Protein AF-A0A9N8ZII4-F1 (afdb_monomer)

Organism: NCBI:txid94023

Nearest PDB structures (foldseek):
  6qj3-assembly1_A  TM=8.555E-01  e=4.213E-08  Thermochaetoides thermophila DSM 1495
  7qen-assembly1_D  TM=8.695E-01  e=6.253E-07  Saccharomyces cerevisiae
  7q2y-assembly1_D  TM=9.139E-01  e=2.608E-06  Saccharomyces cerevisiae S288C

pLDDT: mean 72.35, std 18.49, range [28.05, 92.06]

Solvent-accessible surface area (backbone atoms only — not comparable to full-atom values): 11815 Å² total; per-residue (Å²): 123,75,56,49,66,67,60,50,52,51,50,41,50,52,50,51,49,54,50,51,63,58,48,58,65,46,55,64,56,51,65,67,60,64,80,78,70,90,81,86,84,91,81,86,87,83,92,72,84,85,75,93,74,89,85,82,75,82,85,76,86,44,80,62,60,56,51,52,51,51,51,51,52,50,52,53,50,48,48,53,39,52,53,50,52,51,51,51,53,53,49,61,62,48,47,62,57,43,54,51,32,59,73,48,92,48,64,68,51,28,53,54,35,52,54,48,36,56,50,36,42,74,37,48,34,84,69,23,60,60,43,47,56,56,53,48,59,52,67,74,53,66,68,87,44,79,62,36,52,53,52,44,53,50,51,53,52,52,52,40,59,71,48,63,59,73,59,86,92,51,58,70,70,58,43,52,49,52,32,51,50,44,50,51,54,52,58,74,75,43,50,75,70,50,46,67,61,68,110

Secondary structure (DSSP, 8-state):
----HHHHHHHHHHHHHHHHHHHHHHHHHHHHHGGG---------------S----S-----HHHHHHHHHHHHHHHHHHHHHHHHHHHHHHHHHHHHHHHTT-S-HHHHHHHHHHHHHHHHTT-TTHHHHHHHHHGGGGS-TTSHHHHHHHHHHHHHHHHHHS---TTS-HHHHHHHHHHHHHHHHHT--HHHHHHH-

Radius of gyration: 26.7 Å; Cα contacts (8 Å, |Δi|>4): 106; chains: 1; bounding box: 62×54×67 Å

Foldseek 3Di:
DALDLVVLVVVLVVLVVVLVVLVVVVVVVVVVVPPPDDDDDDDDDDDDDDDPDPPDDDDPPDVVVVSVVVSVVSVVVSVVSVVSSVVLVVVVVCLVVLLVLCVDPDLVSVLVSLVVLLVCVVSVRPCSVVSLLSLLVLLPPDPPDPSSVVSNVSNVVSVCCRQVDADPVDDPVVSVVSSVVSVVVLVVPDDPSSVVSVD

Structure (mmCIF, N/CA/C/O backbone):
data_AF-A0A9N8ZII4-F1
#
_entry.id   AF-A0A9N8ZII4-F1
#
loop_
_atom_site.group_PDB
_atom_site.id
_atom_site.type_symbol
_atom_site.label_atom_id
_atom_site.label_alt_id
_atom_site.label_comp_id
_atom_site.label_asym_id
_atom_site.label_entity_id
_atom_site.label_seq_id
_atom_site.pdbx_PDB_ins_code
_atom_site.Cartn_x
_atom_site.Cartn_y
_atom_site.Cartn_z
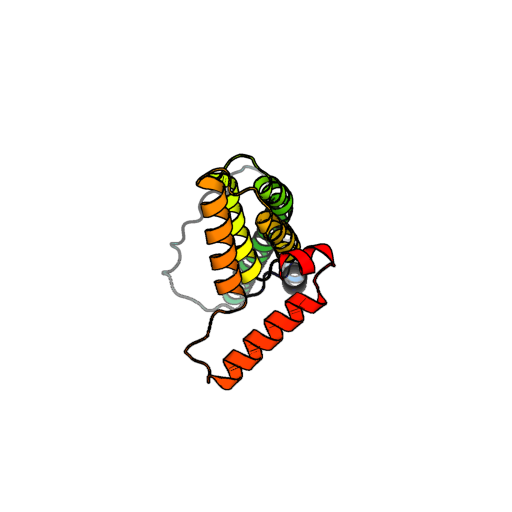_atom_site.occupancy
_atom_site.B_iso_or_equiv
_atom_site.auth_seq_id
_atom_site.auth_comp_id
_atom_site.auth_asym_id
_atom_site.auth_atom_id
_atom_site.pdbx_PDB_model_num
ATOM 1 N N . ARG A 1 1 ? -1.622 -1.907 12.865 1.00 44.94 1 ARG A N 1
ATOM 2 C CA . ARG A 1 1 ? -3.079 -2.133 13.013 1.00 44.94 1 ARG A CA 1
ATOM 3 C C . ARG A 1 1 ? -3.661 -2.092 11.617 1.00 44.94 1 ARG A C 1
ATOM 5 O O . ARG A 1 1 ? -3.277 -1.203 10.870 1.00 44.94 1 ARG A O 1
ATOM 12 N N . GLU A 1 2 ? -4.444 -3.096 11.259 1.00 50.34 2 GLU A N 1
ATOM 13 C CA . GLU A 1 2 ? -4.999 -3.263 9.915 1.00 50.34 2 GLU A CA 1
ATOM 14 C C . GLU A 1 2 ? -6.071 -2.187 9.684 1.00 50.34 2 GLU A C 1
ATOM 16 O O . GLU A 1 2 ? -6.819 -1.849 10.603 1.00 50.34 2 GLU A O 1
ATOM 21 N N . LEU A 1 3 ? -6.085 -1.578 8.498 1.00 59.00 3 LEU A N 1
ATOM 22 C CA . LEU A 1 3 ? -7.046 -0.535 8.120 1.00 59.00 3 LEU A CA 1
ATOM 23 C C . LEU A 1 3 ? -8.216 -1.138 7.317 1.00 59.00 3 LEU A C 1
ATOM 25 O O . LEU A 1 3 ? -8.582 -0.644 6.254 1.00 59.00 3 LEU A O 1
ATOM 29 N N . SER A 1 4 ? -8.778 -2.251 7.795 1.00 62.78 4 SER A N 1
ATOM 30 C CA . SER A 1 4 ? -9.909 -2.907 7.130 1.00 62.78 4 SER A CA 1
ATOM 31 C C . SER A 1 4 ? -11.175 -2.071 7.306 1.00 62.78 4 SER A C 1
ATOM 33 O O . SER A 1 4 ? -11.701 -1.972 8.411 1.00 62.78 4 SER A O 1
ATOM 35 N N . VAL A 1 5 ? -11.683 -1.470 6.226 1.00 62.19 5 VAL A N 1
ATOM 36 C CA . VAL A 1 5 ? -12.844 -0.552 6.262 1.00 62.19 5 VAL A CA 1
ATOM 37 C C . VAL A 1 5 ? -14.038 -1.179 6.987 1.00 62.19 5 VAL A C 1
ATOM 39 O O . VAL A 1 5 ? -14.692 -0.529 7.795 1.00 62.19 5 VAL A O 1
ATOM 42 N N . ARG A 1 6 ? -14.250 -2.480 6.768 1.00 63.28 6 ARG A N 1
ATOM 43 C CA . ARG A 1 6 ? -15.358 -3.252 7.343 1.00 63.28 6 ARG A CA 1
ATOM 44 C C . ARG A 1 6 ? -15.285 -3.350 8.864 1.00 63.28 6 ARG A C 1
ATOM 46 O O . ARG A 1 6 ? -16.310 -3.249 9.524 1.00 63.28 6 ARG A O 1
ATOM 53 N N . GLU A 1 7 ? -14.085 -3.517 9.415 1.00 69.25 7 GLU A N 1
ATOM 54 C CA . GLU A 1 7 ? -13.886 -3.602 10.867 1.00 69.25 7 GLU A CA 1
ATOM 55 C C . GLU A 1 7 ? -14.138 -2.246 11.531 1.00 69.25 7 GLU A C 1
ATOM 57 O O . GLU A 1 7 ? -14.743 -2.173 12.596 1.00 69.25 7 GLU A O 1
ATOM 62 N N . TRP A 1 8 ? -13.728 -1.158 10.873 1.00 64.06 8 TRP A N 1
ATOM 63 C CA . TRP A 1 8 ? -13.960 0.200 11.364 1.00 64.06 8 TRP A CA 1
ATOM 64 C C . TRP A 1 8 ? -15.438 0.604 11.290 1.00 64.06 8 TRP A C 1
ATOM 66 O O . TRP A 1 8 ? -15.931 1.258 12.207 1.00 64.06 8 TRP A O 1
ATOM 76 N N . GLU A 1 9 ? -16.158 0.182 10.250 1.00 71.62 9 GLU A N 1
ATOM 77 C CA . GLU A 1 9 ? -17.612 0.364 10.138 1.00 71.62 9 GLU A CA 1
ATOM 78 C C . GLU A 1 9 ? -18.379 -0.459 11.182 1.00 71.62 9 GLU A C 1
ATOM 80 O O . GLU A 1 9 ? -19.336 0.035 11.780 1.00 71.62 9 GLU A O 1
ATOM 85 N N . GLU A 1 10 ? -17.944 -1.691 11.451 1.00 76.38 10 GLU A N 1
ATOM 86 C CA . GLU A 1 10 ? -18.540 -2.546 12.480 1.00 76.38 10 GLU A CA 1
ATOM 87 C C . GLU A 1 10 ? -18.296 -1.991 13.893 1.00 76.38 10 GLU A C 1
ATOM 89 O O . GLU A 1 10 ? -19.216 -1.944 14.710 1.00 76.38 10 GLU A O 1
ATOM 94 N N . TRP A 1 11 ? -17.094 -1.477 14.174 1.00 69.81 11 TRP A N 1
ATOM 95 C CA . TRP A 1 11 ? -16.804 -0.791 15.437 1.00 69.81 11 TRP A CA 1
ATOM 96 C C . TRP A 1 11 ? -17.599 0.501 15.602 1.00 69.81 11 TRP A C 1
ATOM 98 O O . TRP A 1 11 ? -18.106 0.761 16.692 1.00 69.81 11 TRP A O 1
ATOM 108 N N . LEU A 1 12 ? -17.758 1.287 14.534 1.00 71.75 12 LEU A N 1
ATOM 109 C CA . LEU A 1 12 ? -18.592 2.485 14.559 1.00 71.75 12 LEU A CA 1
ATOM 110 C C . LEU A 1 12 ? -20.048 2.131 14.873 1.00 71.75 12 LEU A C 1
ATOM 112 O O . LEU A 1 12 ? -20.648 2.751 15.749 1.00 71.75 12 LEU A O 1
ATOM 116 N N . LYS A 1 13 ? -20.581 1.087 14.234 1.00 78.12 13 LYS A N 1
ATOM 117 C CA . LYS A 1 13 ? -21.942 0.608 14.477 1.00 78.12 13 LYS A CA 1
ATOM 118 C C . LYS A 1 13 ? -22.144 0.134 15.920 1.00 78.12 13 LYS A C 1
ATOM 120 O O . LYS A 1 13 ? -23.133 0.509 16.541 1.00 78.12 13 LYS A O 1
ATOM 125 N N . ASN A 1 14 ? -21.201 -0.627 16.477 1.00 78.81 14 ASN A N 1
ATOM 126 C CA . ASN A 1 14 ? -21.281 -1.088 17.868 1.00 78.81 14 ASN A CA 1
ATOM 127 C C . ASN A 1 14 ? -21.270 0.087 18.860 1.00 78.81 14 ASN A C 1
ATOM 129 O O . ASN A 1 14 ? -22.060 0.109 19.800 1.00 78.81 14 ASN A O 1
ATOM 133 N N . VAL A 1 15 ? -20.430 1.100 18.625 1.00 71.94 15 VAL A N 1
ATOM 134 C CA . VAL A 1 15 ? -20.382 2.305 19.470 1.00 71.94 15 VAL A CA 1
ATOM 135 C C . VAL A 1 15 ? -21.651 3.143 19.333 1.00 71.94 15 VAL A C 1
ATOM 137 O O . VAL A 1 15 ? -22.132 3.693 20.321 1.00 71.94 15 VAL A O 1
ATOM 140 N N . GLU A 1 16 ? -22.227 3.244 18.135 1.00 74.81 16 GLU A N 1
ATOM 141 C CA . GLU A 1 16 ? -23.517 3.912 17.932 1.00 74.81 16 GLU A CA 1
ATOM 142 C C . GLU A 1 16 ? -24.667 3.179 18.632 1.00 74.81 16 GLU A C 1
ATOM 144 O O . GLU A 1 16 ? -25.546 3.827 19.206 1.00 74.81 16 GLU A O 1
ATOM 149 N N . GLU A 1 17 ? -24.652 1.845 18.635 1.00 78.75 17 GLU A N 1
ATOM 150 C CA . GLU A 1 17 ? -25.618 1.025 19.367 1.00 78.75 17 GLU A CA 1
ATOM 151 C C . GLU A 1 17 ? -25.483 1.217 20.887 1.00 78.75 17 GLU A C 1
ATOM 153 O O . GLU A 1 17 ? -26.488 1.477 21.551 1.00 78.75 17 GLU A O 1
ATOM 158 N N . GLU A 1 18 ? -24.266 1.198 21.438 1.00 73.12 18 GLU A N 1
ATOM 159 C CA . GLU A 1 18 ? -24.012 1.483 22.860 1.00 73.12 18 GLU A CA 1
ATOM 160 C C . GLU A 1 18 ? -24.456 2.899 23.260 1.00 73.12 18 GLU A C 1
ATOM 162 O O . GLU A 1 18 ? -25.103 3.095 24.293 1.00 73.12 18 GLU A O 1
ATOM 167 N N . LEU A 1 19 ? -24.186 3.896 22.413 1.00 64.75 19 LEU A N 1
ATOM 168 C CA . LEU A 1 19 ? -24.580 5.283 22.660 1.00 64.75 19 LEU A CA 1
ATOM 169 C C . LEU A 1 19 ? -26.111 5.439 22.626 1.00 64.75 19 LEU A C 1
ATOM 171 O O . LEU A 1 19 ? -26.683 6.129 23.472 1.00 64.75 19 LEU A O 1
ATOM 175 N N . LYS A 1 20 ? -26.798 4.730 21.723 1.00 74.88 20 LYS A N 1
ATOM 176 C CA . LYS A 1 20 ? -28.268 4.692 21.657 1.00 74.88 20 LYS A CA 1
ATOM 177 C C . LYS A 1 20 ? -28.890 4.019 22.886 1.00 74.88 20 LYS A C 1
ATOM 179 O O . LYS A 1 20 ? -29.927 4.473 23.378 1.00 74.88 20 LYS A O 1
ATOM 184 N N . VAL A 1 21 ? -28.260 2.964 23.406 1.00 76.19 21 VAL A N 1
ATOM 185 C CA . VAL A 1 21 ? -28.679 2.271 24.638 1.00 76.19 21 VAL A CA 1
ATOM 186 C C . VAL A 1 21 ? -28.470 3.134 25.883 1.00 76.19 21 VAL A C 1
ATOM 188 O O . VAL A 1 21 ? -29.211 2.966 26.839 1.00 76.19 21 VAL A O 1
ATOM 191 N N . LEU A 1 22 ? -27.526 4.078 25.885 1.00 60.44 22 LEU A N 1
ATOM 192 C CA . LEU A 1 22 ? -27.304 5.002 27.008 1.00 60.44 22 LEU A CA 1
ATOM 193 C C . LEU A 1 22 ? -28.142 6.288 26.918 1.00 60.44 22 LEU A C 1
ATOM 195 O O . LEU A 1 22 ? -28.545 6.826 27.948 1.00 60.44 22 LEU A O 1
ATOM 199 N N . GLN A 1 23 ? -28.475 6.747 25.709 1.00 56.00 23 GLN A N 1
ATOM 200 C CA . GLN A 1 23 ? -29.400 7.870 25.505 1.00 56.00 23 GLN A CA 1
ATOM 201 C C . GLN A 1 23 ? -30.862 7.503 25.808 1.00 56.00 23 GLN A C 1
ATOM 203 O O . GLN A 1 23 ? -31.603 8.324 26.348 1.00 56.00 23 GLN A O 1
ATOM 208 N N . SER A 1 24 ? -31.285 6.267 25.523 1.00 51.69 24 SER A N 1
ATOM 209 C CA . SER A 1 24 ? -32.672 5.824 25.757 1.00 51.69 24 SER A CA 1
ATOM 210 C C . SER A 1 24 ? -33.107 5.810 27.242 1.00 51.69 24 SER A C 1
ATOM 212 O O . SER A 1 24 ? -34.237 6.205 27.528 1.00 51.69 24 SER A O 1
ATOM 214 N N . PRO A 1 25 ? -32.253 5.459 28.224 1.00 48.47 25 PRO A N 1
ATOM 215 C CA . PRO A 1 25 ? -32.519 5.669 29.647 1.00 48.47 25 PRO A CA 1
ATOM 216 C C . PRO A 1 25 ? -32.594 7.144 30.059 1.00 48.47 25 PRO A C 1
ATOM 218 O O . PRO A 1 25 ? -33.275 7.465 31.029 1.00 48.47 25 PRO A O 1
ATOM 221 N N . GLN A 1 26 ? -31.916 8.045 29.343 1.00 44.16 26 GLN A N 1
ATOM 222 C CA . GLN A 1 26 ? -31.859 9.473 29.665 1.00 44.16 26 GLN A CA 1
ATOM 223 C C . GLN A 1 26 ? -33.114 10.230 29.209 1.00 44.16 26 GLN A C 1
ATOM 225 O O . GLN A 1 26 ? -33.599 11.092 29.941 1.00 44.16 26 GLN A O 1
ATOM 230 N N . GLU A 1 27 ? -33.701 9.867 28.062 1.00 41.91 27 GLU A N 1
ATOM 231 C CA . GLU A 1 27 ? -34.962 10.463 27.585 1.00 41.91 27 GLU A CA 1
ATOM 232 C C . GLU A 1 27 ? -36.133 10.212 28.551 1.00 41.91 27 GLU A C 1
ATOM 234 O O . GLU A 1 27 ? -37.018 11.057 28.687 1.00 41.91 27 GLU A O 1
ATOM 239 N N . ILE A 1 28 ? -36.119 9.091 29.284 1.00 44.72 28 ILE A N 1
ATOM 240 C CA . ILE A 1 28 ? -37.136 8.766 30.299 1.00 44.72 28 ILE A CA 1
ATOM 241 C C . ILE A 1 28 ? -36.998 9.671 31.537 1.00 44.72 28 ILE A C 1
ATOM 243 O O . ILE A 1 28 ? -38.004 10.026 32.153 1.00 44.72 28 ILE A O 1
ATOM 247 N N . VAL A 1 29 ? -35.775 10.084 31.887 1.00 46.59 29 VAL A N 1
ATOM 248 C CA . VAL A 1 29 ? -35.511 10.975 33.030 1.00 46.59 29 VAL A CA 1
ATOM 249 C C . VAL A 1 29 ? -35.747 12.446 32.650 1.00 46.59 29 VAL A C 1
ATOM 251 O O . VAL A 1 29 ? -36.323 13.193 33.440 1.00 46.59 29 VAL A O 1
ATOM 254 N N . ASP A 1 30 ? -35.411 12.852 31.420 1.00 40.28 30 ASP A N 1
ATOM 255 C CA . ASP A 1 30 ? -35.583 14.235 30.937 1.00 40.28 30 ASP A CA 1
ATOM 256 C C . ASP A 1 30 ? -37.055 14.585 30.609 1.00 40.28 30 ASP A C 1
ATOM 258 O O . ASP A 1 30 ? -37.508 15.708 30.845 1.00 40.28 30 ASP A O 1
ATOM 262 N N . MET A 1 31 ? -37.872 13.611 30.180 1.00 40.41 31 MET A N 1
ATOM 263 C CA . MET A 1 31 ? -39.334 13.789 30.050 1.00 40.41 31 MET A CA 1
ATOM 264 C C . MET A 1 31 ? -40.065 13.906 31.398 1.00 40.41 31 MET A C 1
ATOM 266 O O . MET A 1 31 ? -41.189 14.413 31.440 1.00 40.41 31 MET A O 1
ATOM 270 N N . GLY A 1 32 ? -39.450 13.461 32.499 1.00 36.75 32 GLY A N 1
ATOM 271 C CA . GLY A 1 32 ? -39.982 13.637 33.853 1.00 36.75 32 GLY A CA 1
ATOM 272 C C . GLY A 1 32 ? -39.782 15.053 34.403 1.00 36.75 32 GLY A C 1
ATOM 273 O O . GLY A 1 32 ? -40.625 15.535 35.155 1.00 36.75 32 GLY A O 1
ATOM 274 N N . ALA A 1 33 ? -38.709 15.738 33.992 1.00 38.50 33 ALA A N 1
ATOM 275 C CA . ALA A 1 33 ? -38.354 17.076 34.473 1.00 38.50 33 ALA A CA 1
ATOM 276 C C . ALA A 1 33 ? -38.945 18.218 33.619 1.00 38.50 33 ALA A C 1
ATOM 278 O O . ALA A 1 33 ? -39.215 19.302 34.132 1.00 38.50 33 ALA A O 1
ATOM 279 N N . LYS A 1 34 ? -39.222 17.987 32.328 1.00 35.22 34 LYS A N 1
ATOM 280 C CA . LYS A 1 34 ? -39.721 19.024 31.398 1.00 35.22 34 LYS A CA 1
ATOM 281 C C . LYS A 1 34 ? -41.198 19.422 31.542 1.00 35.22 34 LYS A C 1
ATOM 283 O O . LYS A 1 34 ? -41.656 20.292 30.805 1.00 35.22 34 LYS A O 1
ATOM 288 N N . ARG A 1 35 ? -41.965 18.840 32.474 1.00 33.00 35 ARG A N 1
ATOM 289 C CA . ARG A 1 35 ? -43.371 19.243 32.707 1.00 33.00 35 ARG A CA 1
ATOM 290 C C . ARG A 1 35 ? -43.547 20.493 33.577 1.00 33.00 35 ARG A C 1
ATOM 292 O O . ARG A 1 35 ? -44.664 20.995 33.641 1.00 33.00 35 ARG A O 1
ATOM 299 N N . GLU A 1 36 ? -42.480 21.029 34.169 1.00 31.97 36 GLU A N 1
ATOM 300 C CA . GLU A 1 36 ? -42.535 22.222 35.030 1.00 31.97 36 GLU A CA 1
ATOM 301 C C . GLU A 1 36 ? -41.521 23.309 34.627 1.00 31.97 36 GLU A C 1
ATOM 303 O O . GLU A 1 36 ? -40.867 23.893 35.477 1.00 31.97 36 GLU A O 1
ATOM 308 N N . ALA A 1 37 ? -41.357 23.609 33.337 1.00 29.97 37 ALA A N 1
ATOM 309 C CA . ALA A 1 37 ? -40.661 24.837 32.923 1.00 29.97 37 ALA A CA 1
ATOM 310 C C . ALA A 1 37 ? -40.987 25.208 31.471 1.00 29.97 37 ALA A C 1
ATOM 312 O O . ALA A 1 37 ? -40.155 25.120 30.573 1.00 29.97 37 ALA A O 1
ATOM 313 N N . SER A 1 38 ? -42.222 25.627 31.213 1.00 34.75 38 SER A N 1
ATOM 314 C CA . SER A 1 38 ? -42.521 26.456 30.046 1.00 34.75 38 SER A CA 1
ATOM 315 C C . SER A 1 38 ? -42.256 27.912 30.420 1.00 34.75 38 SER A C 1
ATOM 317 O O . SER A 1 38 ? -42.992 28.390 31.278 1.00 34.75 38 SER A O 1
ATOM 319 N N . THR A 1 39 ? -41.260 28.589 29.824 1.00 28.05 39 THR A N 1
ATOM 320 C CA . THR A 1 39 ? -41.209 30.050 29.543 1.00 28.05 39 THR A CA 1
ATOM 321 C C . THR A 1 39 ? -39.906 30.407 28.780 1.00 28.05 39 THR A C 1
ATOM 323 O O . THR A 1 39 ? -38.819 30.231 29.310 1.00 28.05 39 THR A O 1
ATOM 326 N N . GLU A 1 40 ? -40.085 30.912 27.550 1.00 32.53 40 GLU A N 1
ATOM 327 C CA . GLU A 1 40 ? -39.291 31.920 26.797 1.00 32.53 40 GLU A CA 1
ATOM 328 C C . GLU A 1 40 ? -37.925 31.623 26.104 1.00 32.53 40 GLU A C 1
ATOM 330 O O . GLU A 1 40 ? -36.898 31.441 26.741 1.00 32.53 40 GLU A O 1
ATOM 335 N N . LEU A 1 41 ? -37.992 31.670 24.752 1.00 34.25 41 LEU A N 1
ATOM 336 C CA . LEU A 1 41 ? -37.261 32.503 23.752 1.00 34.25 41 LEU A CA 1
ATOM 337 C C . LEU A 1 41 ? -35.715 32.457 23.620 1.00 34.25 41 LEU A C 1
ATOM 339 O O . LEU A 1 41 ? -35.012 32.818 24.550 1.00 34.25 41 LEU A O 1
ATOM 343 N N . GLU A 1 42 ? -35.234 32.047 22.421 1.00 32.03 42 GLU A N 1
ATOM 344 C CA . GLU A 1 42 ? -34.392 32.802 21.430 1.00 32.03 42 GLU A CA 1
ATOM 345 C C . GLU A 1 42 ? -32.915 33.005 21.858 1.00 32.03 42 GLU A C 1
ATOM 347 O O . GLU A 1 42 ? -32.646 33.237 23.022 1.00 32.03 42 GLU A O 1
ATOM 352 N N . ASP A 1 43 ? -31.838 32.975 21.067 1.00 29.03 43 ASP A N 1
ATOM 353 C CA . ASP A 1 43 ? -31.448 32.791 19.658 1.00 29.03 43 ASP A CA 1
ATOM 354 C C . ASP A 1 43 ? -29.884 32.676 19.678 1.00 29.03 43 ASP A C 1
ATOM 356 O O . ASP A 1 43 ? -29.263 32.945 20.706 1.00 29.03 43 ASP A O 1
ATOM 360 N N . GLN A 1 44 ? -29.262 32.356 18.538 1.00 35.00 44 GLN A N 1
ATOM 361 C CA . GLN A 1 44 ? -27.851 32.610 18.159 1.00 35.00 44 GLN A CA 1
ATOM 362 C C . GLN A 1 44 ? -26.702 31.655 18.564 1.00 35.00 44 GLN A C 1
ATOM 364 O O . GLN A 1 44 ? -26.248 31.575 19.699 1.00 35.00 44 GLN A O 1
ATOM 369 N N . SER A 1 45 ? -26.233 30.962 17.513 1.00 34.59 45 SER A N 1
ATOM 370 C CA . SER A 1 45 ? -24.867 30.909 16.946 1.00 34.59 45 SER A CA 1
ATOM 371 C C . SER A 1 45 ? -23.617 30.966 17.836 1.00 34.59 45 SER A C 1
ATOM 373 O O . SER A 1 45 ? -23.477 31.812 18.707 1.00 34.59 45 SER A O 1
ATOM 375 N N . ASP A 1 46 ? -22.640 30.163 17.394 1.00 33.66 46 ASP A N 1
ATOM 376 C CA . ASP A 1 46 ? -21.207 30.149 17.725 1.00 33.66 46 ASP A CA 1
ATOM 377 C C . ASP A 1 46 ? -20.786 29.259 18.902 1.00 33.66 46 ASP A C 1
ATOM 379 O O . ASP A 1 46 ? -20.644 29.680 20.043 1.00 33.66 46 ASP A O 1
ATOM 383 N N . ILE A 1 47 ? -20.486 27.994 18.579 1.00 40.94 47 ILE A N 1
ATOM 384 C CA . ILE A 1 47 ? -19.649 27.126 19.415 1.00 40.94 47 ILE A CA 1
ATOM 385 C C . ILE A 1 47 ? -18.243 27.132 18.802 1.00 40.94 47 ILE A C 1
ATOM 387 O O . ILE A 1 47 ? -17.889 26.260 18.006 1.00 40.94 47 ILE A O 1
ATOM 391 N N . GLN A 1 48 ? -17.461 28.153 19.147 1.00 39.16 48 GLN A N 1
ATOM 392 C CA . GLN A 1 48 ? -16.000 28.117 19.093 1.00 39.16 48 GLN A CA 1
ATOM 393 C C . GLN A 1 48 ? -15.473 28.122 20.531 1.00 39.16 48 GLN A C 1
ATOM 395 O O . GLN A 1 48 ? -15.950 28.884 21.364 1.00 39.16 48 GLN A O 1
ATOM 400 N N . ASP A 1 49 ? -14.513 27.230 20.773 1.00 39.56 49 ASP A N 1
ATOM 401 C CA . ASP A 1 49 ? -13.611 27.173 21.925 1.00 39.56 49 ASP A CA 1
ATOM 402 C C . ASP A 1 49 ? -14.250 27.006 23.316 1.00 39.56 49 ASP A C 1
ATOM 404 O O . ASP A 1 49 ? -14.434 27.953 24.075 1.00 39.56 49 ASP A O 1
ATOM 408 N N . MET A 1 50 ? -14.496 25.748 2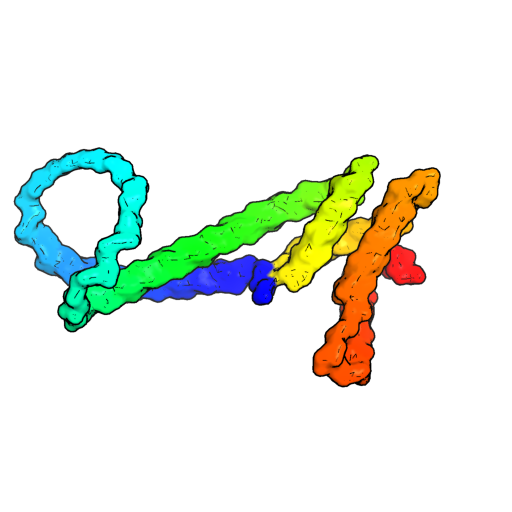3.712 1.00 44.72 50 MET A N 1
ATOM 409 C CA . MET A 1 50 ? -14.524 25.409 25.140 1.00 44.72 50 MET A CA 1
ATOM 410 C C . MET A 1 50 ? -13.109 25.092 25.611 1.00 44.72 50 MET A C 1
ATOM 412 O O . MET A 1 50 ? -12.591 23.990 25.409 1.00 44.72 50 MET A O 1
ATOM 416 N N . ASP A 1 51 ? -12.521 26.103 26.244 1.00 36.75 51 ASP A N 1
ATOM 417 C CA . ASP A 1 51 ? -11.306 26.039 27.039 1.00 36.75 51 ASP A CA 1
ATOM 418 C C . ASP A 1 51 ? -11.305 24.841 28.000 1.00 36.75 51 ASP A C 1
ATOM 420 O O . ASP A 1 51 ? -12.175 24.654 28.857 1.00 36.75 51 ASP A O 1
ATOM 424 N N . ILE A 1 52 ? -10.251 24.043 27.864 1.00 45.56 52 ILE A N 1
ATOM 425 C CA . ILE A 1 52 ? -9.828 23.003 28.796 1.00 45.56 52 ILE A CA 1
ATOM 426 C C . ILE A 1 52 ? -9.205 23.713 30.008 1.00 45.56 52 ILE A C 1
ATOM 428 O O . ILE A 1 52 ? -7.987 23.780 30.117 1.00 45.56 52 ILE A O 1
ATOM 432 N N . ASP A 1 53 ? -10.010 24.289 30.906 1.00 38.22 53 ASP A N 1
ATOM 433 C CA . ASP A 1 53 ? -9.474 24.804 32.185 1.00 38.22 53 ASP A CA 1
ATOM 434 C C . ASP A 1 53 ? -10.412 24.664 33.397 1.00 38.22 53 ASP A C 1
ATOM 436 O O . ASP A 1 53 ? -10.254 25.317 34.425 1.00 38.22 53 ASP A O 1
ATOM 440 N N . MET A 1 54 ? -11.375 23.741 33.341 1.00 43.22 54 MET A N 1
ATOM 441 C CA . MET A 1 54 ? -12.220 23.408 34.497 1.00 43.22 54 MET A CA 1
ATOM 442 C C . MET A 1 54 ? -11.803 22.078 35.139 1.00 43.22 54 MET A C 1
ATOM 444 O O . MET A 1 54 ? -12.619 21.205 35.415 1.00 43.22 54 MET A O 1
ATOM 448 N N . LEU A 1 55 ? -10.493 21.908 35.345 1.00 49.69 55 LEU A N 1
ATOM 449 C CA . LEU A 1 55 ? -9.868 20.689 35.882 1.00 49.69 55 LEU A CA 1
ATOM 450 C C . LEU A 1 55 ? -9.445 20.810 37.359 1.00 49.69 55 LEU A C 1
ATOM 452 O O . LEU A 1 55 ? -8.706 19.963 37.852 1.00 49.69 55 LEU A O 1
ATOM 456 N N . SER A 1 56 ? -9.883 21.844 38.087 1.00 43.31 56 SER A N 1
ATOM 457 C CA . SER A 1 56 ? -9.279 22.182 39.389 1.00 43.31 56 SER A CA 1
ATOM 458 C C . SER A 1 56 ? -10.231 22.515 40.543 1.00 43.31 56 SER A C 1
ATOM 460 O O . SER A 1 56 ? -9.787 23.117 41.520 1.00 43.31 56 SER A O 1
ATOM 462 N N . LYS A 1 57 ? -11.501 22.082 40.525 1.00 38.88 57 LYS A N 1
ATOM 463 C CA . LYS A 1 57 ? -12.337 22.138 41.741 1.00 38.88 57 LYS A CA 1
ATOM 464 C C . LYS A 1 57 ? -13.105 20.848 42.008 1.00 38.88 57 LYS A C 1
ATOM 466 O O . LYS A 1 57 ? -14.048 20.523 41.303 1.00 38.88 57 LYS A O 1
ATOM 471 N N . GLU A 1 58 ? -12.607 20.155 43.034 1.00 38.03 58 GLU A N 1
ATOM 472 C CA . GLU A 1 58 ? -13.274 19.215 43.943 1.00 38.03 58 GLU A CA 1
ATOM 473 C C . GLU A 1 58 ? -14.419 18.387 43.352 1.00 38.03 58 GLU A C 1
ATOM 475 O O . GLU A 1 58 ? -15.575 18.797 43.286 1.00 38.03 58 GLU A O 1
ATOM 480 N N . ALA A 1 59 ? -14.055 17.159 42.981 1.00 42.28 59 ALA A N 1
ATOM 481 C CA . ALA A 1 59 ? -14.966 16.076 42.672 1.00 42.28 59 ALA A CA 1
ATOM 482 C C . ALA A 1 59 ? -15.787 15.689 43.914 1.00 42.28 59 ALA A C 1
ATOM 484 O O . ALA A 1 59 ? -15.385 14.845 44.712 1.00 42.28 59 ALA A O 1
ATOM 485 N N . GLU A 1 60 ? -16.971 16.276 44.044 1.00 41.66 60 GLU A N 1
ATOM 486 C CA . GLU A 1 60 ? -18.102 15.558 44.619 1.00 41.66 60 GLU A CA 1
ATOM 487 C C . GLU A 1 60 ? -18.553 14.522 43.577 1.00 41.66 60 GLU A C 1
ATOM 489 O O . GLU A 1 60 ? -19.145 14.850 42.544 1.00 41.66 60 GLU A O 1
ATOM 494 N N . GLU A 1 61 ? -18.204 13.253 43.812 1.00 47.47 61 GLU A N 1
ATOM 495 C CA . GLU A 1 61 ? -18.660 12.102 43.027 1.00 47.47 61 GLU A CA 1
ATOM 496 C C . GLU A 1 61 ? -20.175 11.923 43.201 1.00 47.47 61 GLU A C 1
ATOM 498 O O . GLU A 1 61 ? -20.655 11.083 43.962 1.00 47.47 61 GLU A O 1
ATOM 503 N N . THR A 1 62 ? -20.963 12.725 42.488 1.00 44.56 62 THR A N 1
ATOM 504 C CA . THR A 1 62 ? -22.365 12.390 42.250 1.00 44.56 62 THR A CA 1
ATOM 505 C C . THR A 1 62 ? -22.440 11.389 41.090 1.00 44.56 62 THR A C 1
ATOM 507 O O . THR A 1 62 ? -21.696 11.519 40.112 1.00 44.56 62 THR A O 1
ATOM 510 N N . PRO A 1 63 ? -23.351 10.398 41.131 1.00 56.34 63 PRO A N 1
ATOM 511 C CA . PRO A 1 63 ? -23.530 9.428 40.044 1.00 56.34 63 PRO A CA 1
ATOM 512 C C . PRO A 1 63 ? -23.921 10.071 38.701 1.00 56.34 63 PRO A C 1
ATOM 514 O O . PRO A 1 63 ? -23.897 9.408 37.670 1.00 56.34 63 PRO A O 1
ATOM 517 N N . GLN A 1 64 ? -24.267 11.362 38.687 1.00 54.41 64 GLN A N 1
ATOM 518 C CA . GLN A 1 64 ? -24.538 12.104 37.458 1.00 54.41 64 GLN A CA 1
ATOM 519 C C . GLN A 1 64 ? -23.262 12.624 36.782 1.00 54.41 64 GLN A C 1
ATOM 521 O O . GLN A 1 64 ? -23.191 12.625 35.553 1.00 54.41 64 GLN A O 1
ATOM 526 N N . THR A 1 65 ? -22.226 12.985 37.549 1.00 60.16 65 THR A N 1
ATOM 527 C CA . THR A 1 65 ? -20.933 13.413 36.991 1.00 60.16 65 THR A CA 1
ATOM 528 C C . THR A 1 65 ? -20.213 12.250 36.300 1.00 60.16 65 THR A C 1
ATOM 530 O O . THR A 1 65 ? -19.615 12.443 35.240 1.00 60.16 65 THR A O 1
ATOM 533 N N . SER A 1 66 ? -20.310 11.026 36.841 1.00 63.91 66 SER A N 1
ATOM 534 C CA . SER A 1 66 ? -19.704 9.833 36.228 1.00 63.91 66 SER A CA 1
ATOM 535 C C . SER A 1 66 ? -20.366 9.458 34.897 1.00 63.91 66 SER A C 1
ATOM 537 O O . SER A 1 66 ? -19.658 9.235 33.915 1.00 63.91 66 SER A O 1
ATOM 539 N N . LEU A 1 67 ? -21.703 9.486 34.826 1.00 68.62 67 LEU A N 1
ATOM 540 C CA . LEU A 1 67 ? -22.456 9.220 33.593 1.00 68.62 67 LEU A CA 1
ATOM 541 C C . LEU A 1 67 ? -22.215 10.281 32.515 1.00 68.62 67 LEU A C 1
ATOM 543 O O . LEU A 1 67 ? -22.087 9.947 31.338 1.00 68.62 67 LEU A O 1
ATOM 547 N N . HIS A 1 68 ? -22.102 11.558 32.896 1.00 69.31 68 HIS A N 1
ATOM 548 C CA . HIS A 1 68 ? -21.766 12.621 31.948 1.00 69.31 68 HIS A CA 1
ATOM 549 C C .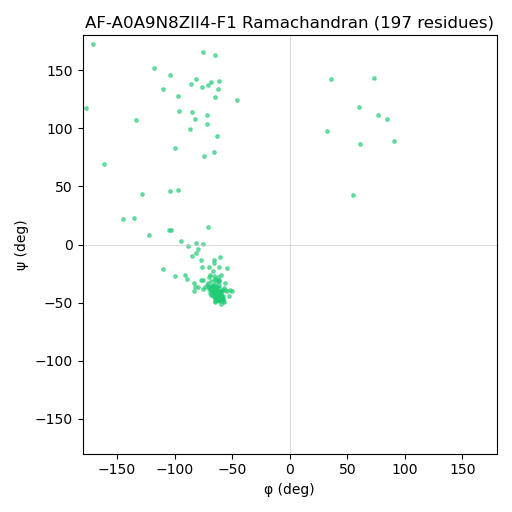 HIS A 1 68 ? -20.355 12.428 31.364 1.00 69.31 68 HIS A C 1
ATOM 551 O O . HIS A 1 68 ? -20.141 12.577 30.158 1.00 69.31 68 HIS A O 1
ATOM 557 N N . MET A 1 69 ? -19.387 12.039 32.200 1.00 71.62 69 MET A N 1
ATOM 558 C CA . MET A 1 69 ? -18.018 11.753 31.765 1.00 71.62 69 MET A CA 1
ATOM 559 C C . MET A 1 69 ? -17.950 10.537 30.826 1.00 71.62 69 MET A C 1
ATOM 561 O O . MET A 1 69 ? -17.187 10.545 29.860 1.00 71.62 69 MET A O 1
ATOM 565 N N . GLU A 1 70 ? -18.760 9.509 31.078 1.00 75.69 70 GLU A N 1
ATOM 566 C CA . GLU A 1 70 ? -18.870 8.314 30.235 1.00 75.69 70 GLU A CA 1
ATOM 567 C C . GLU A 1 70 ? -19.520 8.619 28.878 1.00 75.69 70 GLU A C 1
ATOM 569 O O . GLU A 1 70 ? -18.969 8.250 27.839 1.00 75.69 70 GLU A O 1
ATOM 574 N N . LEU A 1 71 ? -20.600 9.409 28.855 1.00 76.44 71 LEU A N 1
ATOM 575 C CA . LEU A 1 71 ? -21.192 9.897 27.605 1.00 76.44 71 LEU A CA 1
ATOM 576 C C . LEU A 1 71 ? -20.221 10.744 26.787 1.00 76.44 71 LEU A C 1
ATOM 578 O O . LEU A 1 71 ? -20.145 10.590 25.569 1.00 76.44 71 LEU A O 1
ATOM 582 N N . THR A 1 72 ? -19.449 11.607 27.446 1.00 78.00 72 THR A N 1
ATOM 583 C CA . THR A 1 72 ? -18.470 12.461 26.763 1.00 78.00 72 THR A CA 1
ATOM 584 C C . THR A 1 72 ? -17.375 11.605 26.119 1.00 78.00 72 THR A C 1
ATOM 586 O O . THR A 1 72 ? -17.023 11.805 24.955 1.00 78.00 72 THR A O 1
ATOM 589 N N . LYS A 1 73 ? -16.879 10.581 26.831 1.00 81.88 73 LYS A N 1
ATOM 590 C CA . LYS A 1 73 ? -15.909 9.614 26.289 1.00 81.88 73 LYS A CA 1
ATOM 591 C C . LYS A 1 73 ? -16.468 8.858 25.086 1.00 81.88 73 LYS A C 1
ATOM 593 O O . LYS A 1 73 ? -15.769 8.730 24.079 1.00 81.88 73 LYS A O 1
ATOM 598 N N . LEU A 1 74 ? -17.715 8.394 25.155 1.00 76.44 74 LEU A N 1
ATOM 599 C CA . LEU A 1 74 ? -18.363 7.690 24.046 1.00 76.44 74 LEU A CA 1
ATOM 600 C C . LEU A 1 74 ? -18.593 8.601 22.835 1.00 76.44 74 LEU A C 1
ATOM 602 O O . LEU A 1 74 ? -18.353 8.183 21.706 1.00 76.44 74 LEU A O 1
ATOM 606 N N . GLN A 1 75 ? -18.966 9.865 23.040 1.00 79.75 75 GLN A N 1
ATOM 607 C CA . GLN A 1 75 ? -19.110 10.839 21.954 1.00 79.75 75 GLN A CA 1
ATOM 608 C C . GLN A 1 75 ? -17.779 11.137 21.250 1.00 79.75 75 GLN A C 1
ATOM 610 O O . GLN A 1 75 ? -17.739 11.181 20.017 1.00 79.75 75 GLN A O 1
ATOM 615 N N . ILE A 1 76 ? -16.687 11.298 22.006 1.00 85.81 76 ILE A N 1
ATOM 616 C CA . ILE A 1 76 ? -15.337 11.471 21.444 1.00 85.81 76 ILE A CA 1
ATOM 617 C C . ILE A 1 76 ? -14.927 10.219 20.664 1.00 85.81 76 ILE A C 1
ATOM 619 O O . ILE A 1 76 ? -14.413 10.321 19.552 1.00 85.81 76 ILE A O 1
ATOM 623 N N . THR A 1 77 ? -15.210 9.039 21.214 1.00 82.19 77 THR A N 1
ATOM 624 C CA . THR A 1 77 ? -14.906 7.749 20.583 1.00 82.19 77 THR A CA 1
ATOM 625 C C . THR A 1 77 ? -15.677 7.572 19.272 1.00 82.19 77 THR A C 1
ATOM 627 O O . THR A 1 77 ? -15.085 7.232 18.249 1.00 82.19 77 THR A O 1
ATOM 630 N N . ARG A 1 78 ? -16.974 7.905 19.252 1.00 81.00 78 ARG A N 1
ATOM 631 C CA . ARG A 1 78 ? -17.789 7.920 18.028 1.00 81.00 78 ARG A CA 1
ATOM 632 C C . ARG A 1 78 ? -17.201 8.863 16.984 1.00 81.00 78 ARG A C 1
ATOM 634 O O . ARG A 1 78 ? -17.077 8.487 15.820 1.00 81.00 78 ARG A O 1
ATOM 641 N N . ARG A 1 79 ? -16.836 10.087 17.383 1.00 85.62 79 ARG A N 1
ATOM 642 C CA . ARG A 1 79 ? -16.238 11.069 16.469 1.00 85.62 79 ARG A CA 1
ATOM 643 C C . ARG A 1 79 ? -14.918 10.561 15.894 1.00 85.62 79 ARG A C 1
ATOM 645 O O . ARG A 1 79 ? -14.737 10.627 14.687 1.00 85.62 79 ARG A O 1
ATOM 652 N N . TYR A 1 80 ? -14.064 9.965 16.722 1.00 86.12 80 TYR A N 1
ATOM 653 C CA . TYR A 1 80 ? -12.813 9.352 16.281 1.00 86.12 80 TYR A CA 1
ATOM 654 C C . TYR A 1 80 ? -13.035 8.255 15.230 1.00 86.12 80 TYR A C 1
ATOM 656 O O . TYR A 1 80 ? -12.375 8.262 14.192 1.00 86.12 80 TYR A O 1
ATOM 664 N N . TYR A 1 81 ? -13.989 7.344 15.454 1.00 82.06 81 TYR A N 1
ATOM 665 C CA . TYR A 1 81 ? -14.313 6.308 14.470 1.00 82.06 81 TYR A CA 1
ATOM 666 C C . TYR A 1 81 ? -14.926 6.887 13.191 1.00 82.06 81 TYR A C 1
ATOM 668 O O . TYR A 1 81 ? -14.575 6.447 12.100 1.00 82.06 81 TYR A O 1
ATOM 676 N N . THR A 1 82 ? -15.775 7.910 13.308 1.00 85.19 82 THR A N 1
ATOM 677 C CA . THR A 1 82 ? -16.388 8.582 12.149 1.00 85.19 82 THR A CA 1
ATOM 678 C C . THR A 1 82 ? -15.323 9.252 11.281 1.00 85.19 82 THR A C 1
ATOM 680 O O . THR A 1 82 ? -15.289 9.057 10.064 1.00 85.19 82 THR A O 1
ATOM 683 N N . ASP A 1 83 ? -14.412 9.993 11.912 1.00 87.31 83 ASP A N 1
ATOM 684 C CA . ASP A 1 83 ? -13.313 10.674 11.233 1.00 87.31 83 ASP A CA 1
ATOM 685 C C . ASP A 1 83 ? -12.354 9.656 10.591 1.00 87.31 83 ASP A C 1
ATOM 687 O O . ASP A 1 83 ? -11.923 9.846 9.452 1.00 87.31 83 ASP A O 1
ATOM 691 N N . ALA A 1 84 ? -12.079 8.532 11.264 1.00 86.19 84 ALA A N 1
ATOM 692 C CA . ALA A 1 84 ? -11.261 7.451 10.716 1.00 86.19 84 ALA A CA 1
ATOM 693 C C . ALA A 1 84 ? -11.898 6.799 9.477 1.00 86.19 84 ALA A C 1
ATOM 695 O O . ALA A 1 84 ? -11.220 6.624 8.465 1.00 86.19 84 ALA A O 1
ATOM 696 N N . VAL A 1 85 ? -13.200 6.491 9.509 1.00 84.38 85 VAL A N 1
ATOM 697 C CA . VAL A 1 85 ? -13.921 5.941 8.347 1.00 84.38 85 VAL A CA 1
ATOM 698 C C . VAL A 1 85 ? -13.920 6.938 7.185 1.00 84.38 85 VAL A C 1
ATOM 700 O O . VAL A 1 85 ? -13.678 6.547 6.041 1.00 84.38 85 VAL A O 1
ATOM 703 N N . CYS A 1 86 ? -14.123 8.230 7.458 1.00 87.94 86 CYS A N 1
ATOM 704 C CA . CYS A 1 86 ? -14.053 9.279 6.440 1.00 87.94 86 CYS A CA 1
ATOM 705 C C . CYS A 1 86 ? -12.654 9.365 5.805 1.00 87.94 86 CYS A C 1
ATOM 707 O O . CYS A 1 86 ? -12.526 9.400 4.580 1.00 87.94 86 CYS A O 1
ATOM 709 N N . PHE A 1 87 ? -11.598 9.321 6.620 1.00 87.75 87 PHE A N 1
ATOM 710 C CA . PHE A 1 87 ? -10.210 9.315 6.153 1.00 87.75 87 PHE A CA 1
ATOM 711 C C . PHE A 1 87 ? -9.904 8.114 5.249 1.00 87.75 87 PHE A C 1
ATOM 713 O O . PHE A 1 87 ? -9.312 8.270 4.179 1.00 87.75 87 PHE A O 1
ATOM 720 N N . ILE A 1 88 ? -10.362 6.922 5.636 1.00 86.00 88 ILE A N 1
ATOM 721 C CA . ILE A 1 88 ? -10.206 5.701 4.839 1.00 86.00 88 ILE A CA 1
ATOM 722 C C . ILE A 1 88 ? -10.892 5.851 3.472 1.00 86.00 88 ILE A C 1
ATOM 724 O O . ILE A 1 88 ? -10.282 5.554 2.444 1.00 86.00 88 ILE A O 1
ATOM 728 N N . HIS A 1 89 ? -12.121 6.375 3.435 1.00 86.06 89 HIS A N 1
ATOM 729 C CA . HIS A 1 89 ? -12.852 6.624 2.187 1.00 86.06 89 HIS A CA 1
ATOM 730 C C . HIS A 1 89 ? -12.152 7.647 1.280 1.00 86.06 89 HIS A C 1
ATOM 732 O O . HIS A 1 89 ? -12.083 7.461 0.059 1.00 86.06 89 HIS A O 1
ATOM 738 N N . GLN A 1 90 ? -11.597 8.713 1.863 1.00 89.44 90 GLN A N 1
ATOM 739 C CA . GLN A 1 90 ? -10.823 9.707 1.117 1.00 89.44 90 GLN A CA 1
ATOM 740 C C . GLN A 1 90 ? -9.582 9.077 0.475 1.00 89.44 90 GLN A C 1
ATOM 742 O O . GLN A 1 90 ? -9.340 9.281 -0.716 1.00 89.44 90 GLN A O 1
ATOM 747 N N . ILE A 1 91 ? -8.840 8.250 1.220 1.00 88.81 91 ILE A N 1
ATOM 748 C CA . ILE A 1 91 ? -7.681 7.532 0.677 1.00 88.81 91 ILE A CA 1
ATOM 749 C C . ILE A 1 91 ? -8.100 6.559 -0.422 1.00 88.81 91 ILE A C 1
ATOM 751 O O . ILE A 1 91 ? -7.488 6.553 -1.488 1.00 88.81 91 ILE A O 1
AT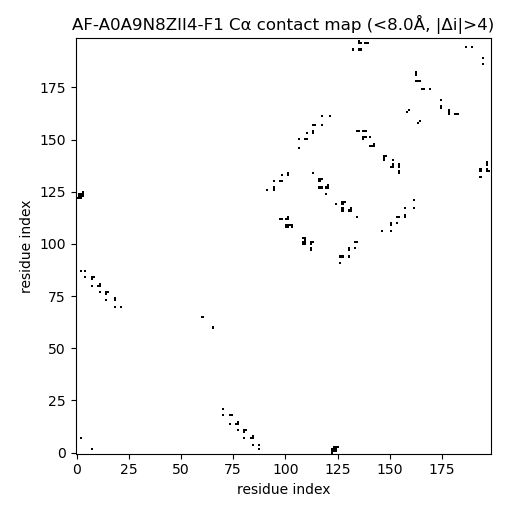OM 755 N N . HIS A 1 92 ? -9.153 5.770 -0.206 1.00 85.44 92 HIS A N 1
ATOM 756 C CA . HIS A 1 92 ? -9.671 4.845 -1.216 1.00 85.44 92 HIS A CA 1
ATOM 757 C C . HIS A 1 92 ? -9.993 5.552 -2.538 1.00 85.44 92 HIS A C 1
ATOM 759 O O . HIS A 1 92 ? -9.645 5.050 -3.606 1.00 85.44 92 HIS A O 1
ATOM 765 N N . THR A 1 93 ? -10.567 6.753 -2.476 1.00 87.12 93 THR A N 1
ATOM 766 C CA . THR A 1 93 ? -10.842 7.559 -3.674 1.00 87.12 93 THR A CA 1
ATOM 767 C C . THR A 1 93 ? -9.548 8.053 -4.337 1.00 87.12 93 THR A C 1
ATOM 769 O O . THR A 1 93 ? -9.430 8.029 -5.562 1.00 87.12 93 THR A O 1
ATOM 772 N N . ALA A 1 94 ? -8.548 8.455 -3.545 1.00 89.44 94 ALA A N 1
ATOM 773 C CA . ALA A 1 94 ? -7.258 8.932 -4.045 1.00 89.44 94 ALA A CA 1
ATOM 774 C C . ALA A 1 94 ? -6.391 7.827 -4.678 1.00 89.44 94 ALA A C 1
ATOM 776 O O . ALA A 1 94 ? -5.606 8.115 -5.583 1.00 89.44 94 ALA A O 1
ATOM 777 N N . ILE A 1 95 ? -6.546 6.564 -4.257 1.00 87.75 95 ILE A N 1
ATOM 778 C CA . ILE A 1 95 ? -5.771 5.426 -4.785 1.00 87.75 95 ILE A CA 1
ATOM 779 C C . ILE A 1 95 ? -5.921 5.287 -6.303 1.00 87.75 95 ILE A C 1
ATOM 781 O O . ILE A 1 95 ? -4.938 5.003 -6.985 1.00 87.75 95 ILE A O 1
ATOM 785 N N . LEU A 1 96 ? -7.107 5.549 -6.857 1.00 86.06 96 LEU A N 1
ATOM 786 C CA . LEU A 1 96 ? -7.320 5.502 -8.307 1.00 86.06 96 LEU A CA 1
ATOM 787 C C . LEU A 1 96 ? -6.432 6.510 -9.048 1.00 86.06 96 LEU A C 1
ATOM 789 O O . LEU A 1 96 ? -5.822 6.167 -10.061 1.00 86.06 96 LEU A O 1
ATOM 793 N N . THR A 1 97 ? -6.307 7.726 -8.517 1.00 90.62 97 THR A N 1
ATOM 794 C CA . THR A 1 97 ? -5.417 8.762 -9.058 1.00 90.62 97 THR A CA 1
ATOM 795 C C . THR A 1 97 ? -3.951 8.364 -8.896 1.00 90.62 97 THR A C 1
ATOM 797 O O . THR A 1 97 ? -3.166 8.498 -9.830 1.00 90.62 97 THR A O 1
ATOM 800 N N . LEU A 1 98 ? -3.570 7.794 -7.750 1.00 90.19 98 LEU A N 1
ATOM 801 C CA . LEU A 1 98 ? -2.201 7.320 -7.504 1.00 90.19 98 LEU A CA 1
ATOM 802 C C . LEU A 1 98 ? -1.807 6.177 -8.453 1.00 90.19 98 LEU A C 1
ATOM 804 O O . LEU A 1 98 ? -0.685 6.143 -8.956 1.00 90.19 98 LEU A O 1
ATOM 808 N N . CYS A 1 99 ? -2.745 5.290 -8.787 1.00 88.62 99 CYS A N 1
ATOM 809 C CA . CYS A 1 99 ? -2.558 4.270 -9.817 1.00 88.62 99 CYS A CA 1
ATOM 810 C C . CYS A 1 99 ? -2.300 4.875 -11.207 1.00 88.62 99 CYS A C 1
ATOM 812 O O . CYS A 1 99 ? -1.585 4.269 -12.004 1.00 88.62 99 CYS A O 1
ATOM 814 N N . GLN A 1 100 ? -2.866 6.047 -11.516 1.00 89.12 100 GLN A N 1
ATOM 815 C CA . GLN A 1 100 ? -2.579 6.767 -12.762 1.00 89.12 100 GLN A CA 1
ATOM 816 C C . GLN A 1 100 ? -1.186 7.408 -12.733 1.00 89.12 100 GLN A C 1
ATOM 818 O O . GLN A 1 100 ? -0.487 7.367 -13.745 1.00 89.12 100 GLN A O 1
ATOM 823 N N . LEU A 1 101 ? -0.744 7.922 -11.576 1.00 89.44 101 LEU A N 1
ATOM 824 C CA . LEU A 1 101 ? 0.597 8.504 -11.416 1.00 89.44 101 LEU A CA 1
ATOM 825 C C . LEU A 1 101 ? 1.725 7.490 -11.647 1.00 89.44 101 LEU A C 1
ATOM 827 O O . LEU A 1 101 ? 2.789 7.867 -12.130 1.00 89.44 101 LEU A O 1
ATOM 831 N N . LEU A 1 102 ? 1.487 6.198 -11.396 1.00 86.88 102 LEU A N 1
ATOM 832 C CA . LEU A 1 102 ? 2.453 5.137 -11.712 1.00 86.88 102 LEU A CA 1
ATOM 833 C C . LEU A 1 102 ? 2.800 5.054 -13.205 1.00 86.88 102 LEU A C 1
ATOM 835 O O . LEU A 1 102 ? 3.882 4.588 -13.547 1.00 86.88 102 LEU A O 1
ATOM 839 N N . VAL A 1 103 ? 1.901 5.498 -14.086 1.00 84.81 103 VAL A N 1
ATOM 840 C CA . VAL A 1 103 ? 2.089 5.499 -15.549 1.00 84.81 103 VAL A CA 1
ATOM 841 C C . VAL A 1 103 ? 2.381 6.918 -16.066 1.00 84.81 103 VAL A C 1
ATOM 843 O O . VAL A 1 103 ? 2.331 7.176 -17.269 1.00 84.81 103 VAL A O 1
ATOM 846 N N . SER A 1 104 ? 2.677 7.863 -15.168 1.00 86.12 104 SER A N 1
ATOM 847 C CA . SER A 1 104 ? 3.046 9.229 -15.541 1.00 86.12 104 SER A CA 1
ATOM 848 C C . SER A 1 104 ? 4.373 9.263 -16.307 1.00 86.12 104 SER A C 1
ATOM 850 O O . SER A 1 104 ? 5.173 8.331 -16.276 1.00 86.12 104 SER A O 1
ATOM 852 N N . MET A 1 105 ? 4.628 10.373 -16.997 1.00 81.56 105 MET A N 1
ATOM 853 C CA . MET A 1 105 ? 5.917 10.647 -17.643 1.00 81.56 105 MET A CA 1
ATOM 854 C C . MET A 1 105 ? 6.928 11.266 -16.667 1.00 81.56 105 MET A C 1
ATOM 856 O O . MET A 1 105 ? 8.100 11.417 -17.004 1.00 81.56 105 MET A O 1
ATOM 860 N N . ILE A 1 106 ? 6.487 11.653 -15.465 1.00 86.62 106 ILE A N 1
ATOM 861 C CA . ILE A 1 106 ? 7.306 12.364 -14.485 1.00 86.62 106 ILE A CA 1
ATOM 862 C C . ILE A 1 106 ? 7.898 11.366 -13.489 1.00 86.62 106 ILE A C 1
ATOM 864 O O . ILE A 1 106 ? 7.190 10.782 -12.672 1.00 86.62 106 ILE A O 1
ATOM 868 N N . LYS A 1 107 ? 9.231 11.232 -13.491 1.00 85.38 107 LYS A N 1
ATOM 869 C CA . LYS A 1 107 ? 9.961 10.335 -12.578 1.00 85.38 107 LYS A CA 1
ATOM 870 C C . LYS A 1 107 ? 9.602 10.557 -11.107 1.00 85.38 107 LYS A C 1
ATOM 872 O O . LYS A 1 107 ? 9.434 9.589 -10.373 1.00 85.38 107 LYS A O 1
ATOM 877 N N . SER A 1 108 ? 9.520 11.817 -10.675 1.00 89.12 108 SER A N 1
ATOM 878 C CA . SER A 1 108 ? 9.230 12.151 -9.276 1.00 89.12 108 SER A CA 1
ATOM 879 C C . SER A 1 108 ? 7.863 11.625 -8.840 1.00 89.12 108 SER A C 1
ATOM 881 O O . SER A 1 108 ? 7.756 11.069 -7.758 1.00 89.12 108 SER A O 1
ATOM 883 N N . GLU A 1 109 ? 6.841 11.737 -9.691 1.00 90.56 109 GLU A N 1
ATOM 884 C CA . GLU A 1 109 ? 5.488 11.261 -9.377 1.00 90.56 109 GLU A CA 1
ATOM 885 C C . GLU A 1 109 ? 5.446 9.740 -9.241 1.00 90.56 109 GLU A C 1
ATOM 887 O O . GLU A 1 109 ? 4.822 9.222 -8.319 1.00 90.56 109 GLU A O 1
ATOM 892 N N . ILE A 1 110 ? 6.162 9.025 -10.115 1.00 89.94 110 ILE A N 1
ATOM 893 C CA . ILE A 1 110 ? 6.256 7.563 -10.052 1.00 89.94 110 ILE A CA 1
ATOM 894 C C . ILE A 1 110 ? 6.933 7.129 -8.748 1.00 89.94 110 ILE A C 1
ATOM 896 O O . ILE A 1 110 ? 6.454 6.210 -8.091 1.00 89.94 110 ILE A O 1
ATOM 900 N N . LEU A 1 111 ? 8.044 7.769 -8.366 1.00 89.81 111 LEU A N 1
ATOM 901 C CA . LEU A 1 111 ? 8.774 7.415 -7.144 1.00 89.81 111 LEU A CA 1
ATOM 902 C C . LEU A 1 111 ? 7.935 7.659 -5.883 1.00 89.81 111 LEU A C 1
ATOM 904 O O . LEU A 1 111 ? 7.872 6.780 -5.027 1.00 89.81 111 LEU A O 1
ATOM 908 N N . GLU A 1 112 ? 7.244 8.796 -5.802 1.00 91.38 112 GLU A N 1
ATOM 909 C CA . GLU A 1 112 ? 6.343 9.093 -4.680 1.00 91.38 112 GLU A CA 1
ATOM 910 C C . GLU A 1 112 ? 5.148 8.128 -4.640 1.00 91.38 112 GLU A C 1
ATOM 912 O O . GLU A 1 112 ? 4.766 7.641 -3.576 1.00 91.38 112 GLU A O 1
ATOM 917 N N . ALA A 1 113 ? 4.585 7.772 -5.801 1.00 92.06 113 ALA A N 1
ATOM 918 C CA . ALA A 1 113 ? 3.516 6.781 -5.879 1.00 92.06 113 ALA A CA 1
ATOM 919 C C . ALA A 1 113 ? 3.989 5.389 -5.420 1.00 92.06 113 ALA A C 1
ATOM 921 O O . ALA A 1 113 ? 3.269 4.709 -4.688 1.00 92.06 113 ALA A O 1
ATOM 922 N N . ILE A 1 114 ? 5.208 4.974 -5.789 1.00 90.50 114 ILE A N 1
ATOM 923 C CA . ILE A 1 114 ? 5.822 3.725 -5.309 1.00 90.50 114 ILE A CA 1
ATOM 924 C C . ILE A 1 114 ? 5.908 3.725 -3.777 1.00 90.50 114 ILE A C 1
ATOM 926 O O . ILE A 1 114 ? 5.484 2.760 -3.138 1.00 90.50 114 ILE A O 1
ATOM 930 N N . ASP A 1 115 ? 6.418 4.803 -3.184 1.00 90.38 115 ASP A N 1
ATOM 931 C CA . ASP A 1 115 ? 6.593 4.910 -1.733 1.00 90.38 115 ASP A CA 1
ATOM 932 C C . ASP A 1 115 ? 5.246 4.933 -0.992 1.00 90.38 115 ASP A C 1
ATOM 934 O O . ASP A 1 115 ? 5.093 4.294 0.061 1.00 90.38 115 ASP A O 1
ATOM 938 N N . PHE A 1 116 ? 4.233 5.573 -1.582 1.00 91.69 116 PHE A N 1
ATOM 939 C CA . PHE A 1 116 ? 2.863 5.517 -1.088 1.00 91.69 116 PHE A CA 1
ATOM 940 C C . PHE A 1 116 ? 2.327 4.081 -1.059 1.00 91.69 116 PHE A C 1
ATOM 942 O O . PHE A 1 116 ? 1.842 3.636 -0.020 1.00 91.69 116 PHE A O 1
ATOM 949 N N . PHE A 1 117 ? 2.423 3.327 -2.159 1.00 90.81 117 PHE A N 1
ATOM 950 C CA . PHE A 1 117 ? 1.848 1.979 -2.234 1.00 90.81 117 PHE A CA 1
ATOM 951 C C . PHE A 1 117 ? 2.543 0.978 -1.308 1.00 90.81 117 PHE A C 1
ATOM 953 O O . PHE A 1 117 ? 1.872 0.135 -0.714 1.00 90.81 117 PHE A O 1
ATOM 960 N N . VAL A 1 118 ? 3.860 1.098 -1.114 1.00 89.06 118 VAL A N 1
ATOM 961 C CA . VAL A 1 118 ? 4.596 0.298 -0.116 1.00 89.06 118 VAL A CA 1
ATOM 962 C C . VAL A 1 118 ? 4.063 0.569 1.290 1.00 89.06 118 VAL A C 1
ATOM 964 O O . VAL A 1 118 ? 3.818 -0.357 2.069 1.00 89.06 118 VAL A O 1
ATOM 967 N N . THR A 1 119 ? 3.844 1.843 1.608 1.00 88.88 119 THR A N 1
ATOM 968 C CA . THR A 1 119 ? 3.291 2.263 2.897 1.00 88.88 119 THR A CA 1
ATOM 969 C C . THR A 1 119 ? 1.853 1.760 3.054 1.00 88.88 119 THR A C 1
ATOM 971 O O . THR A 1 119 ? 1.538 1.103 4.044 1.00 88.88 119 THR A O 1
ATOM 974 N N . ALA A 1 120 ? 1.000 1.958 2.048 1.00 88.62 120 ALA A N 1
ATOM 975 C CA . ALA A 1 120 ? -0.392 1.507 2.039 1.00 88.62 120 ALA A CA 1
ATOM 976 C C . ALA A 1 120 ? -0.523 -0.019 2.198 1.00 88.62 120 ALA A C 1
ATOM 978 O O . ALA A 1 120 ? -1.381 -0.494 2.946 1.00 88.62 120 ALA A O 1
ATOM 979 N N . TYR A 1 121 ? 0.360 -0.795 1.560 1.00 86.25 121 TYR A N 1
ATOM 980 C CA . TYR A 1 121 ? 0.397 -2.250 1.716 1.00 86.25 121 TYR A CA 1
ATOM 981 C C . TYR A 1 121 ? 0.849 -2.663 3.124 1.00 86.25 121 TYR A C 1
ATOM 983 O O . TYR A 1 121 ? 0.288 -3.590 3.704 1.00 86.25 121 TYR A O 1
ATOM 991 N N . THR A 1 122 ? 1.802 -1.939 3.721 1.00 85.12 122 THR A N 1
ATOM 992 C CA . THR A 1 122 ? 2.242 -2.170 5.112 1.00 85.12 122 THR A CA 1
ATOM 993 C C . THR A 1 122 ? 1.094 -1.963 6.110 1.00 85.12 122 THR A C 1
ATOM 995 O O . THR A 1 122 ? 0.976 -2.701 7.089 1.00 85.12 122 THR A O 1
ATOM 998 N N . TYR A 1 123 ? 0.196 -1.010 5.838 1.00 84.88 123 TYR A N 1
ATOM 999 C CA . TYR A 1 123 ? -1.036 -0.796 6.610 1.00 84.88 123 TYR A CA 1
ATOM 1000 C C . TYR A 1 123 ? -2.192 -1.741 6.235 1.00 84.88 123 TYR A C 1
ATOM 1002 O O . TYR A 1 123 ? -3.266 -1.654 6.834 1.00 84.88 123 TYR A O 1
ATOM 1010 N N . LYS A 1 124 ? -1.972 -2.669 5.293 1.00 82.44 124 LYS A N 1
ATOM 1011 C CA . LYS A 1 124 ? -2.962 -3.631 4.785 1.00 82.44 124 LYS A CA 1
ATOM 1012 C C . LYS A 1 124 ? -4.239 -2.967 4.255 1.00 82.44 124 LYS A C 1
ATOM 1014 O O . LYS A 1 124 ? -5.341 -3.437 4.522 1.00 82.44 124 LYS A O 1
ATOM 1019 N N . MET A 1 125 ? -4.096 -1.869 3.511 1.00 82.06 125 MET A N 1
ATOM 1020 C CA . MET A 1 125 ? -5.228 -1.251 2.813 1.00 82.06 125 MET A CA 1
ATOM 1021 C C . MET A 1 125 ? -5.724 -2.141 1.666 1.00 82.06 125 MET A C 1
ATOM 1023 O O . MET A 1 125 ? -4.922 -2.699 0.916 1.00 82.06 125 MET A O 1
ATOM 1027 N N . GLU A 1 126 ? -7.044 -2.225 1.492 1.00 77.94 126 GLU A N 1
ATOM 1028 C CA . GLU A 1 126 ? -7.705 -3.168 0.575 1.00 77.94 126 GLU A CA 1
ATOM 1029 C C . GLU A 1 126 ? -7.281 -2.962 -0.894 1.00 77.94 126 GLU A C 1
ATOM 1031 O O . GLU A 1 126 ? -6.972 -3.924 -1.597 1.00 77.94 126 GLU A O 1
ATOM 1036 N N . PHE A 1 127 ? -7.142 -1.709 -1.344 1.00 78.25 127 PHE A N 1
ATOM 1037 C CA . PHE A 1 127 ? -6.739 -1.390 -2.724 1.00 78.25 127 PHE A CA 1
ATOM 1038 C C . PHE A 1 127 ? -5.222 -1.291 -2.956 1.00 78.25 127 PHE A C 1
ATOM 1040 O O . PHE A 1 127 ? -4.784 -1.082 -4.090 1.00 78.25 127 PHE A O 1
ATOM 1047 N N . ALA A 1 128 ? -4.389 -1.471 -1.926 1.00 83.44 128 ALA A N 1
ATOM 1048 C CA . ALA A 1 128 ? -2.935 -1.394 -2.095 1.00 83.44 128 ALA A CA 1
ATOM 1049 C C . ALA A 1 128 ? -2.392 -2.515 -3.000 1.00 83.44 128 ALA A C 1
ATOM 1051 O O . ALA A 1 128 ? -1.418 -2.310 -3.723 1.00 83.44 128 ALA A O 1
ATOM 1052 N N . GLY A 1 129 ? -3.042 -3.686 -3.001 1.00 82.31 129 GLY A N 1
ATOM 1053 C CA . GLY A 1 129 ? -2.635 -4.829 -3.819 1.00 82.31 129 GLY A CA 1
ATOM 1054 C C . GLY A 1 129 ? -2.723 -4.569 -5.327 1.00 82.31 129 GLY A C 1
ATOM 1055 O O . GLY A 1 129 ? -1.848 -5.005 -6.072 1.00 82.31 129 GLY A O 1
ATOM 1056 N N . GLU A 1 130 ? -3.732 -3.825 -5.788 1.00 83.81 130 GLU A N 1
ATOM 1057 C CA . GLU A 1 130 ? -3.870 -3.484 -7.211 1.00 83.81 130 GLU A CA 1
ATOM 1058 C C . GLU A 1 130 ? -2.771 -2.513 -7.667 1.00 83.81 130 GLU A C 1
ATOM 1060 O O . GLU A 1 130 ? -2.169 -2.700 -8.728 1.00 83.81 130 GLU A O 1
ATOM 1065 N N . GLY A 1 131 ? -2.454 -1.516 -6.834 1.00 85.81 131 GLY A N 1
ATOM 1066 C CA . GLY A 1 131 ? -1.342 -0.597 -7.078 1.00 85.81 131 GLY A CA 1
ATOM 1067 C C . GLY A 1 131 ? 0.003 -1.317 -7.134 1.00 85.81 131 GLY A C 1
ATOM 1068 O O . GLY A 1 131 ? 0.801 -1.069 -8.037 1.00 85.81 131 GLY A O 1
ATOM 1069 N N . LEU A 1 132 ? 0.217 -2.291 -6.244 1.00 86.69 132 LEU A N 1
ATOM 1070 C CA . LEU A 1 132 ? 1.425 -3.111 -6.239 1.00 86.69 132 LEU A CA 1
ATOM 1071 C C . LEU A 1 132 ? 1.576 -3.905 -7.547 1.00 86.69 132 LEU A C 1
ATOM 1073 O O . LEU A 1 132 ? 2.632 -3.865 -8.178 1.00 86.69 132 LEU A O 1
ATOM 1077 N N . LYS A 1 133 ? 0.501 -4.550 -8.016 1.00 85.25 133 LYS A N 1
ATOM 1078 C CA . LYS A 1 133 ? 0.491 -5.268 -9.302 1.00 85.25 133 LYS A CA 1
ATOM 1079 C C . LYS A 1 133 ? 0.828 -4.351 -10.477 1.00 85.25 133 LYS A C 1
ATOM 1081 O O . LYS A 1 133 ? 1.665 -4.694 -11.308 1.00 85.25 133 LYS A O 1
ATOM 1086 N N . LYS A 1 134 ? 0.250 -3.145 -10.516 1.00 85.56 134 LYS A N 1
ATOM 1087 C CA . LYS A 1 134 ? 0.587 -2.131 -11.532 1.00 85.56 134 LYS A CA 1
ATOM 1088 C C . LYS A 1 134 ? 2.052 -1.699 -11.452 1.00 85.56 134 LYS A C 1
ATOM 1090 O O . LYS A 1 134 ? 2.695 -1.571 -12.491 1.00 85.56 134 LYS A O 1
ATOM 1095 N N . MET A 1 135 ? 2.596 -1.528 -10.246 1.00 88.25 135 MET A N 1
ATOM 1096 C CA . MET A 1 135 ? 4.015 -1.222 -10.045 1.00 88.25 135 MET A CA 1
ATOM 1097 C C . MET A 1 135 ? 4.931 -2.321 -10.579 1.00 88.25 135 MET A C 1
ATOM 1099 O O . MET A 1 135 ? 5.980 -2.002 -11.130 1.00 88.25 135 MET A O 1
ATOM 1103 N N . LEU A 1 136 ? 4.554 -3.599 -10.449 1.00 86.31 136 LEU A N 1
ATOM 1104 C CA . LEU A 1 136 ? 5.371 -4.714 -10.937 1.00 86.31 136 LEU A CA 1
ATOM 1105 C C . LEU A 1 136 ? 5.622 -4.600 -12.445 1.00 86.31 136 LEU A C 1
ATOM 1107 O O . LEU A 1 136 ? 6.743 -4.798 -12.904 1.00 86.31 136 LEU A O 1
ATOM 1111 N N . HIS A 1 137 ? 4.614 -4.180 -13.212 1.00 83.56 137 HIS A N 1
ATOM 1112 C CA . HIS A 1 137 ? 4.751 -3.974 -14.653 1.00 83.56 137 HIS A CA 1
ATOM 1113 C C . HIS A 1 137 ? 5.706 -2.836 -15.038 1.00 83.56 137 HIS A C 1
ATOM 1115 O O . HIS A 1 137 ? 6.183 -2.807 -16.174 1.00 83.56 137 HIS A O 1
ATOM 1121 N N . LEU A 1 138 ? 6.066 -1.940 -14.111 1.00 84.56 138 LEU A N 1
ATOM 1122 C CA . LEU A 1 138 ? 7.068 -0.902 -14.370 1.00 84.56 138 LEU A CA 1
ATOM 1123 C C . LEU A 1 138 ? 8.469 -1.479 -14.605 1.00 84.56 138 LEU A C 1
ATOM 1125 O O . LEU A 1 138 ? 9.322 -0.764 -15.135 1.00 84.56 138 LEU A O 1
ATOM 1129 N N . ILE A 1 139 ? 8.710 -2.760 -14.293 1.00 84.25 139 ILE A N 1
ATOM 1130 C CA . ILE A 1 139 ? 9.971 -3.444 -14.611 1.00 84.25 139 ILE A CA 1
ATOM 1131 C C . ILE A 1 139 ? 10.306 -3.384 -16.112 1.00 84.25 139 ILE A C 1
ATOM 1133 O O . ILE A 1 139 ? 11.475 -3.231 -16.479 1.00 84.25 139 ILE A O 1
ATOM 1137 N N . TRP A 1 140 ? 9.276 -3.391 -16.966 1.00 81.88 140 TRP A N 1
ATOM 1138 C CA . TRP A 1 140 ? 9.376 -3.345 -18.428 1.00 81.88 140 TRP A CA 1
ATOM 1139 C C . TRP A 1 140 ? 9.631 -1.945 -18.993 1.00 81.88 140 TRP A C 1
ATOM 1141 O O . TRP A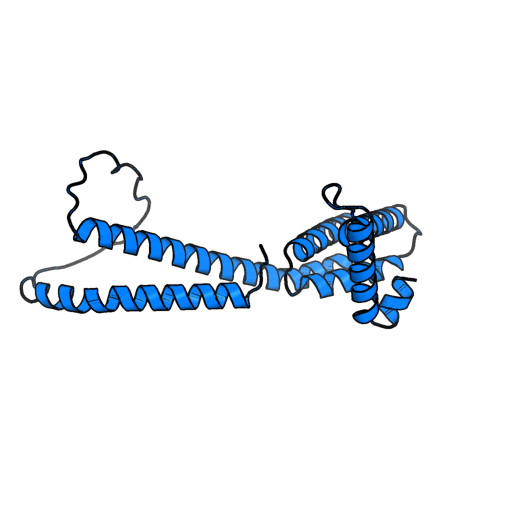 1 140 ? 9.804 -1.787 -20.204 1.00 81.88 140 TRP A O 1
ATOM 1151 N N . THR A 1 141 ? 9.658 -0.915 -18.144 1.00 78.00 141 THR A N 1
ATOM 1152 C CA . THR A 1 141 ? 9.933 0.454 -18.586 1.00 78.00 141 THR A CA 1
ATOM 1153 C C . THR A 1 141 ? 11.339 0.527 -19.179 1.00 78.00 141 THR A C 1
ATOM 1155 O O . THR A 1 141 ? 12.303 -0.008 -18.628 1.00 78.00 141 THR A O 1
ATOM 1158 N N . LYS A 1 142 ? 11.458 1.170 -20.342 1.00 70.06 142 LYS A N 1
ATOM 1159 C CA . LYS A 1 142 ? 12.688 1.184 -21.138 1.00 70.06 142 LYS A CA 1
ATOM 1160 C C . LYS A 1 142 ? 13.822 1.914 -20.403 1.00 70.06 142 LYS A C 1
ATOM 1162 O O . LYS A 1 142 ? 13.692 3.091 -20.080 1.00 70.06 142 LYS A O 1
ATOM 1167 N N . ASP A 1 143 ? 14.977 1.261 -20.257 1.00 65.25 143 ASP A N 1
ATOM 1168 C CA . ASP A 1 143 ? 16.186 1.790 -19.586 1.00 65.25 143 ASP A CA 1
ATOM 1169 C C . ASP A 1 143 ? 16.928 2.898 -20.358 1.00 65.25 143 ASP A C 1
ATOM 1171 O O . ASP A 1 143 ? 18.093 3.190 -20.081 1.00 65.25 143 ASP A O 1
ATOM 1175 N N . ASN A 1 144 ? 16.293 3.500 -21.364 1.00 59.88 144 ASN A N 1
ATOM 1176 C CA . ASN A 1 144 ? 16.975 4.409 -22.281 1.00 59.88 144 ASN A CA 1
ATOM 1177 C C . ASN A 1 144 ? 17.444 5.710 -21.608 1.00 59.88 144 ASN A C 1
ATOM 1179 O O . ASN A 1 144 ? 18.392 6.318 -22.096 1.00 59.88 144 ASN A O 1
ATOM 1183 N N . ASN A 1 145 ? 16.832 6.097 -20.484 1.00 64.69 145 ASN A N 1
ATOM 1184 C CA . ASN A 1 145 ? 17.220 7.255 -19.682 1.00 64.69 145 ASN A CA 1
ATOM 1185 C C . ASN A 1 145 ? 17.654 6.813 -18.274 1.00 64.69 145 ASN A C 1
ATOM 1187 O O . ASN A 1 145 ? 17.140 5.833 -17.733 1.00 64.69 145 ASN A O 1
ATOM 1191 N N . ASP A 1 146 ? 18.542 7.588 -17.641 1.00 72.12 146 ASP A N 1
ATOM 1192 C CA . ASP A 1 146 ? 18.953 7.424 -16.229 1.00 72.12 146 ASP A CA 1
ATOM 1193 C C . ASP A 1 146 ? 17.748 7.418 -15.255 1.00 72.12 146 ASP A C 1
ATOM 1195 O O . ASP A 1 146 ? 17.772 6.881 -14.147 1.00 72.12 146 ASP A O 1
ATOM 1199 N N . GLU A 1 147 ? 16.621 7.956 -15.714 1.00 71.56 147 GLU A N 1
ATOM 1200 C CA . GLU A 1 147 ? 15.335 7.930 -15.030 1.00 71.56 147 GLU A CA 1
ATOM 1201 C C . GLU A 1 147 ? 14.748 6.520 -14.880 1.00 71.56 147 GLU A C 1
ATOM 1203 O O . GLU A 1 147 ? 14.358 6.154 -13.770 1.00 71.56 147 GLU A O 1
ATOM 1208 N N . GLY A 1 148 ? 14.762 5.707 -15.943 1.00 73.12 148 GLY A N 1
ATOM 1209 C CA . GLY A 1 148 ? 14.226 4.339 -15.926 1.00 73.12 148 GLY A CA 1
ATOM 1210 C C . GLY A 1 148 ? 15.003 3.421 -14.982 1.00 73.12 148 GLY A C 1
ATOM 1211 O O . GLY A 1 148 ? 14.413 2.658 -14.216 1.00 73.12 148 GLY A O 1
ATOM 1212 N N . LYS A 1 149 ? 16.332 3.594 -14.929 1.00 78.44 149 LYS A N 1
ATOM 1213 C CA . LYS A 1 149 ? 17.200 2.879 -13.981 1.00 78.44 149 LYS A CA 1
ATOM 1214 C C . LYS A 1 149 ? 16.878 3.231 -12.530 1.00 78.44 149 LYS A C 1
ATOM 1216 O O . LYS A 1 149 ? 16.870 2.348 -11.674 1.00 78.44 149 LYS A O 1
ATOM 1221 N N . GLY A 1 150 ? 16.591 4.505 -12.254 1.00 84.00 150 GLY A N 1
ATOM 1222 C CA . GLY A 1 150 ? 16.186 4.966 -10.926 1.00 84.00 150 GLY A CA 1
ATOM 1223 C C . GLY A 1 150 ? 14.866 4.346 -10.464 1.00 84.00 150 GLY A C 1
ATOM 1224 O O . GLY A 1 150 ? 14.780 3.877 -9.331 1.00 84.00 150 GLY A O 1
ATOM 1225 N N . ILE A 1 151 ? 13.875 4.284 -11.357 1.00 85.06 151 ILE A N 1
ATOM 1226 C CA . ILE A 1 151 ? 12.557 3.697 -11.071 1.00 85.06 151 ILE A CA 1
ATOM 1227 C C . ILE A 1 151 ? 12.688 2.197 -10.808 1.00 85.06 151 ILE A C 1
ATOM 1229 O O . ILE A 1 151 ? 12.231 1.717 -9.774 1.00 85.06 151 ILE A O 1
ATOM 1233 N N . ARG A 1 152 ? 13.384 1.457 -11.683 1.00 86.12 152 ARG A N 1
ATOM 1234 C CA . ARG A 1 152 ? 13.600 0.014 -11.502 1.00 86.12 152 ARG A CA 1
ATOM 1235 C C . ARG A 1 152 ? 14.346 -0.295 -10.206 1.00 86.12 152 ARG A C 1
ATOM 1237 O O . ARG A 1 152 ? 13.955 -1.200 -9.475 1.00 86.12 152 ARG A O 1
ATOM 1244 N N . LYS A 1 153 ? 15.406 0.458 -9.901 1.00 88.38 153 LYS A N 1
ATOM 1245 C CA . LYS A 1 153 ? 16.163 0.278 -8.656 1.00 88.38 153 LYS A CA 1
ATOM 1246 C C . LYS A 1 153 ? 15.266 0.474 -7.433 1.00 88.38 153 LYS A C 1
ATOM 1248 O O . LYS A 1 153 ? 15.306 -0.357 -6.529 1.00 88.38 153 LYS A O 1
ATOM 1253 N N . ARG A 1 154 ? 14.451 1.537 -7.422 1.00 88.88 154 ARG A N 1
ATOM 1254 C CA . ARG A 1 154 ? 13.518 1.804 -6.321 1.00 88.88 154 ARG A CA 1
ATOM 1255 C C . ARG A 1 154 ? 12.458 0.711 -6.202 1.00 88.88 154 ARG A C 1
ATOM 1257 O O . ARG A 1 154 ? 12.207 0.239 -5.103 1.00 88.88 154 ARG A O 1
ATOM 1264 N N . LEU A 1 155 ? 11.903 0.259 -7.326 1.00 89.38 155 LEU A N 1
ATOM 1265 C CA . LEU A 1 155 ? 10.935 -0.836 -7.372 1.00 89.38 155 LEU A CA 1
ATOM 1266 C C . LEU A 1 155 ? 11.495 -2.118 -6.737 1.00 89.38 155 LEU A C 1
ATOM 1268 O O . LEU A 1 155 ? 10.853 -2.701 -5.867 1.00 89.38 155 LEU A O 1
ATOM 1272 N N . ILE A 1 156 ? 12.707 -2.526 -7.127 1.00 88.06 156 ILE A N 1
ATOM 1273 C CA . ILE A 1 156 ? 13.368 -3.725 -6.588 1.00 88.06 156 ILE A CA 1
ATOM 1274 C C . ILE A 1 156 ? 13.608 -3.587 -5.082 1.00 88.06 156 ILE A C 1
ATOM 1276 O O . ILE A 1 156 ? 13.353 -4.524 -4.329 1.00 88.06 156 ILE A O 1
ATOM 1280 N N . GLU A 1 157 ? 14.081 -2.425 -4.627 1.00 89.50 157 GLU A N 1
ATOM 1281 C CA . GLU A 1 157 ? 14.305 -2.160 -3.203 1.00 89.50 157 GLU A CA 1
ATOM 1282 C C . GLU A 1 157 ? 13.004 -2.266 -2.395 1.00 89.50 157 GLU A C 1
ATOM 1284 O O . GLU A 1 157 ? 12.970 -2.931 -1.359 1.00 89.50 157 GLU A O 1
ATOM 1289 N N . SER A 1 158 ? 11.924 -1.677 -2.906 1.00 88.44 158 SER A N 1
ATOM 1290 C CA . SER A 1 158 ? 10.596 -1.719 -2.299 1.00 88.44 158 SER A CA 1
ATOM 1291 C C . SER A 1 158 ? 10.041 -3.142 -2.198 1.00 88.44 158 SER A C 1
ATOM 1293 O O . SER A 1 158 ? 9.603 -3.556 -1.125 1.00 88.44 158 SER A O 1
ATOM 1295 N N . TYR A 1 159 ? 10.113 -3.928 -3.276 1.00 87.50 159 TYR A N 1
ATOM 1296 C CA . TYR A 1 159 ? 9.664 -5.327 -3.274 1.00 87.50 159 TYR A CA 1
ATOM 1297 C C . TYR A 1 159 ? 10.525 -6.217 -2.374 1.00 87.50 159 TYR A C 1
ATOM 1299 O O . TYR A 1 159 ? 10.000 -7.083 -1.671 1.00 87.50 159 TYR A O 1
ATOM 1307 N N . ARG A 1 160 ? 11.840 -5.972 -2.331 1.00 87.25 160 ARG A N 1
ATOM 1308 C CA . ARG A 1 160 ? 12.749 -6.651 -1.404 1.00 87.25 160 ARG A CA 1
ATOM 1309 C C . ARG A 1 160 ? 12.359 -6.373 0.045 1.00 87.25 160 ARG A C 1
ATOM 1311 O O . ARG A 1 160 ? 12.244 -7.313 0.820 1.00 87.25 160 ARG A O 1
ATOM 1318 N N . LYS A 1 161 ? 12.111 -5.110 0.394 1.00 86.31 161 LYS A N 1
ATOM 1319 C CA . LYS A 1 161 ? 11.679 -4.716 1.742 1.00 86.31 161 LYS A CA 1
ATOM 1320 C C . LYS A 1 161 ? 10.323 -5.319 2.125 1.00 86.31 161 LYS A C 1
ATOM 1322 O O . LYS A 1 161 ? 10.067 -5.583 3.290 1.00 86.31 161 LYS A O 1
ATOM 1327 N N . LEU A 1 162 ? 9.439 -5.533 1.159 1.00 84.25 162 LEU A N 1
ATOM 1328 C CA . LEU A 1 162 ? 8.096 -6.015 1.452 1.00 84.25 162 LEU A CA 1
ATOM 1329 C C . LEU A 1 162 ? 8.017 -7.537 1.624 1.00 84.25 162 LEU A C 1
ATOM 1331 O O . LEU A 1 162 ? 7.305 -8.018 2.501 1.00 84.25 162 LEU A O 1
ATOM 1335 N N . TYR A 1 163 ? 8.735 -8.292 0.791 1.00 82.25 163 TYR A N 1
ATOM 1336 C CA . TYR A 1 163 ? 8.604 -9.753 0.737 1.00 82.25 163 TYR A CA 1
ATOM 1337 C C . TYR A 1 163 ? 9.819 -10.516 1.275 1.00 82.25 163 TYR A C 1
ATOM 1339 O O . TYR A 1 163 ? 9.675 -11.679 1.651 1.00 82.25 163 TYR A O 1
ATOM 1347 N N . PHE A 1 164 ? 10.992 -9.880 1.326 1.00 82.31 164 PHE A N 1
ATOM 1348 C CA . PHE A 1 164 ? 12.273 -10.516 1.651 1.00 82.31 164 PHE A CA 1
ATOM 1349 C C . PHE A 1 164 ? 12.981 -9.887 2.858 1.00 82.31 164 PHE A C 1
ATOM 1351 O O . PHE A 1 164 ? 14.150 -10.198 3.095 1.00 82.31 164 PHE A O 1
ATOM 1358 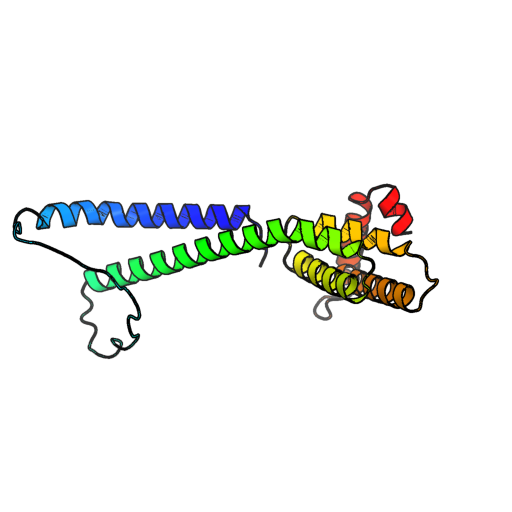N N . ASP A 1 165 ? 12.327 -8.981 3.587 1.00 79.12 165 ASP A N 1
ATOM 1359 C CA . ASP A 1 165 ? 12.933 -8.375 4.770 1.00 79.12 165 ASP A 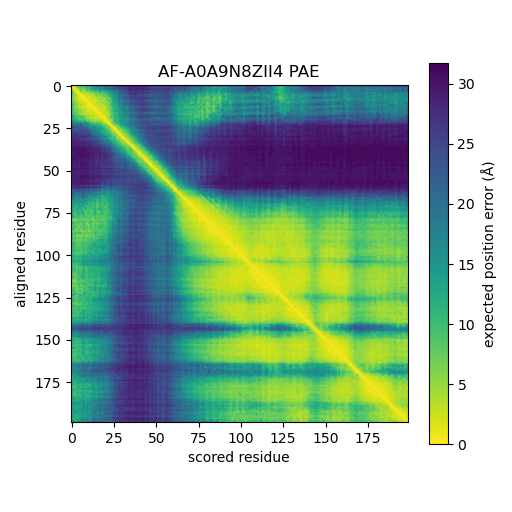CA 1
ATOM 1360 C C . ASP A 1 165 ? 12.913 -9.359 5.941 1.00 79.12 165 ASP A C 1
ATOM 1362 O O . ASP A 1 165 ? 11.931 -10.069 6.170 1.00 79.12 165 ASP A O 1
ATOM 1366 N N . PHE A 1 166 ? 14.040 -9.433 6.641 1.00 71.75 166 PHE A N 1
ATOM 1367 C CA . PHE A 1 166 ? 14.259 -10.388 7.720 1.00 71.75 166 PHE A CA 1
ATOM 1368 C C . PHE A 1 166 ? 13.975 -9.710 9.051 1.00 71.75 166 PHE A C 1
ATOM 1370 O O . PHE A 1 166 ? 14.570 -8.678 9.363 1.00 71.75 166 PHE A O 1
ATOM 1377 N N . ASP A 1 167 ? 13.129 -10.320 9.875 1.00 74.44 167 ASP A N 1
ATOM 1378 C CA . ASP A 1 167 ? 12.981 -9.870 11.250 1.00 74.44 167 ASP A CA 1
ATOM 1379 C C . ASP A 1 167 ? 14.109 -10.471 12.097 1.00 74.44 167 ASP A C 1
ATOM 1381 O O . ASP A 1 167 ? 14.133 -11.667 12.383 1.00 74.44 167 ASP A O 1
ATOM 1385 N N . ILE A 1 168 ? 15.065 -9.635 12.502 1.00 70.88 168 ILE A N 1
ATOM 1386 C CA . ILE A 1 168 ? 16.240 -10.043 13.291 1.00 70.88 168 ILE A CA 1
ATOM 1387 C C . ILE A 1 168 ? 15.827 -10.629 14.658 1.00 70.88 168 ILE A C 1
ATOM 1389 O O . ILE A 1 168 ? 16.603 -11.351 15.282 1.00 70.88 168 ILE A O 1
ATOM 1393 N N . SER A 1 169 ? 14.608 -10.349 15.133 1.00 75.75 169 SER A N 1
ATOM 1394 C CA . SER A 1 169 ? 14.088 -10.898 16.390 1.00 75.75 169 SER A CA 1
ATOM 1395 C C . SER A 1 169 ? 13.634 -12.361 16.289 1.00 75.75 169 SER A C 1
ATOM 1397 O O . SER A 1 169 ? 13.438 -13.015 17.316 1.00 75.75 169 SER A O 1
ATOM 1399 N N . ILE A 1 170 ? 13.493 -12.890 15.069 1.00 77.19 170 ILE A N 1
ATOM 1400 C CA . ILE A 1 170 ? 12.964 -14.222 14.782 1.00 77.19 170 ILE A CA 1
ATOM 1401 C C . ILE A 1 170 ? 14.106 -15.182 14.416 1.00 77.19 170 ILE A C 1
ATOM 1403 O O . ILE A 1 170 ? 15.097 -14.809 13.794 1.00 77.19 170 ILE A O 1
ATOM 1407 N N . PHE A 1 171 ? 13.965 -16.457 14.792 1.00 81.50 171 PHE A N 1
ATOM 1408 C CA . PHE A 1 171 ? 14.927 -17.499 14.435 1.00 81.50 171 PHE A CA 1
ATOM 1409 C C . PHE A 1 171 ? 15.025 -17.685 12.912 1.00 81.50 171 PHE A C 1
ATOM 1411 O O . PHE A 1 171 ? 14.008 -17.721 12.219 1.00 81.50 171 PHE A O 1
ATOM 1418 N N . ASP A 1 172 ? 16.237 -17.912 12.399 1.00 80.81 172 ASP A N 1
ATOM 1419 C CA . ASP A 1 172 ? 16.520 -17.980 10.957 1.00 80.81 172 ASP A CA 1
ATOM 1420 C C . ASP A 1 172 ? 15.582 -18.918 10.179 1.00 80.81 172 ASP A C 1
ATOM 1422 O O . ASP A 1 172 ? 15.128 -18.579 9.087 1.00 80.81 172 ASP A O 1
ATOM 1426 N N . LYS A 1 173 ? 15.233 -20.087 10.739 1.00 83.88 173 LYS A N 1
ATOM 1427 C CA . LYS A 1 173 ? 14.312 -21.031 10.071 1.00 83.88 173 LYS A CA 1
ATOM 1428 C C . LYS A 1 173 ? 12.894 -20.482 9.923 1.00 83.88 173 LYS A C 1
ATOM 1430 O O . LYS A 1 173 ? 12.247 -20.763 8.919 1.00 83.88 173 LYS A O 1
ATOM 1435 N N . GLU A 1 174 ? 12.417 -19.729 10.906 1.00 84.62 174 GLU A N 1
ATOM 1436 C CA . GLU A 1 174 ? 11.070 -19.159 10.887 1.00 84.62 174 GLU A CA 1
ATOM 1437 C C . GLU A 1 174 ? 11.012 -17.968 9.920 1.00 84.62 174 GLU A C 1
ATOM 1439 O O . GLU A 1 174 ? 10.083 -17.870 9.123 1.00 84.62 174 GLU A O 1
ATOM 1444 N N . ASN A 1 175 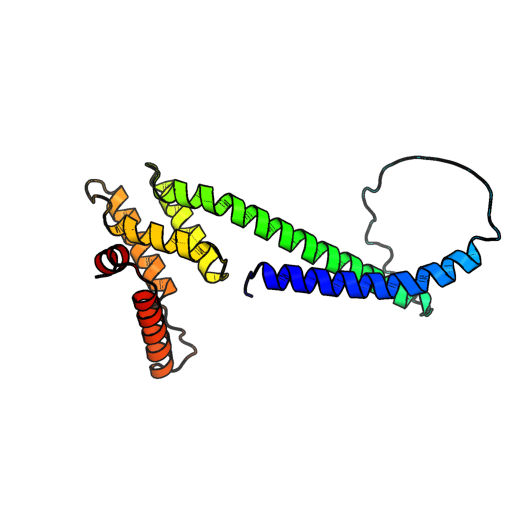? 12.065 -17.146 9.860 1.00 84.19 175 ASN A N 1
ATOM 1445 C CA . ASN A 1 175 ? 12.194 -16.116 8.824 1.00 84.19 175 ASN A CA 1
ATOM 1446 C C . ASN A 1 175 ? 12.171 -16.706 7.409 1.00 84.19 175 ASN A C 1
ATOM 1448 O O . ASN A 1 175 ? 11.440 -16.224 6.544 1.00 84.19 175 ASN A O 1
ATOM 1452 N N . VAL A 1 176 ? 12.933 -17.779 7.167 1.00 86.62 176 VAL A N 1
ATOM 1453 C CA . VAL A 1 176 ? 12.919 -18.473 5.869 1.00 86.62 176 VAL A CA 1
ATOM 1454 C C . VAL A 1 176 ? 11.520 -19.000 5.552 1.00 86.62 176 VAL A C 1
ATOM 1456 O O . VAL A 1 176 ? 11.073 -18.877 4.411 1.00 86.62 176 VAL A O 1
ATOM 1459 N N . TYR A 1 177 ? 10.805 -19.544 6.539 1.00 88.12 177 TYR A N 1
ATOM 1460 C CA . TYR A 1 177 ? 9.426 -19.995 6.361 1.00 88.12 177 TYR A CA 1
ATOM 1461 C C . TYR A 1 177 ? 8.481 -18.843 5.982 1.00 88.12 177 TYR A C 1
ATOM 1463 O O . TYR A 1 177 ? 7.728 -18.978 5.016 1.00 88.12 177 TYR A O 1
ATOM 1471 N N . ILE A 1 178 ? 8.561 -17.697 6.666 1.00 86.31 178 ILE A N 1
ATOM 1472 C CA . ILE A 1 178 ? 7.747 -16.505 6.374 1.00 86.31 178 ILE A CA 1
ATOM 1473 C C . ILE A 1 178 ? 8.030 -15.985 4.962 1.00 86.31 178 ILE A C 1
ATOM 1475 O O . ILE A 1 178 ? 7.094 -15.791 4.188 1.00 86.31 178 ILE A O 1
ATOM 1479 N N . ILE A 1 179 ? 9.303 -15.829 4.586 1.00 86.00 179 ILE A N 1
ATOM 1480 C CA . ILE A 1 179 ? 9.696 -15.372 3.242 1.00 86.00 179 ILE A CA 1
ATOM 1481 C C . ILE A 1 179 ? 9.211 -16.359 2.177 1.00 86.00 179 ILE A C 1
ATOM 1483 O O . ILE A 1 179 ? 8.637 -15.957 1.166 1.00 86.00 179 ILE A O 1
ATOM 1487 N N . THR A 1 180 ? 9.375 -17.661 2.417 1.00 87.25 180 THR A N 1
ATOM 1488 C CA . THR A 1 180 ? 8.907 -18.704 1.493 1.00 87.25 180 THR A CA 1
ATOM 1489 C C . THR A 1 180 ? 7.392 -18.636 1.323 1.00 87.25 180 THR A C 1
ATOM 1491 O O . THR A 1 180 ? 6.891 -18.679 0.202 1.00 87.25 180 THR A O 1
ATOM 1494 N N . ARG A 1 181 ? 6.642 -18.466 2.417 1.00 87.75 181 ARG A N 1
ATOM 1495 C CA . ARG A 1 181 ? 5.184 -18.316 2.380 1.00 87.75 181 ARG A CA 1
ATOM 1496 C C . ARG A 1 181 ? 4.758 -17.049 1.642 1.00 87.75 181 ARG A C 1
ATOM 1498 O O . ARG A 1 181 ? 3.808 -17.100 0.862 1.00 87.75 181 ARG A O 1
ATOM 1505 N N . ASN A 1 182 ? 5.451 -15.940 1.870 1.00 85.88 182 ASN A N 1
ATOM 1506 C CA . ASN A 1 182 ? 5.219 -14.669 1.194 1.00 85.88 182 ASN A CA 1
ATOM 1507 C C . ASN A 1 182 ? 5.439 -14.800 -0.317 1.00 85.88 182 ASN A C 1
ATOM 1509 O O . ASN A 1 182 ? 4.578 -14.395 -1.094 1.00 85.88 182 ASN A O 1
ATOM 1513 N N . LEU A 1 183 ? 6.532 -15.448 -0.730 1.00 85.25 183 LEU A N 1
ATOM 1514 C CA . LEU A 1 183 ? 6.833 -15.713 -2.134 1.00 85.25 183 LEU A CA 1
ATOM 1515 C C . LEU A 1 183 ? 5.789 -16.635 -2.773 1.00 85.25 183 LEU A C 1
ATOM 1517 O O . LEU A 1 183 ? 5.262 -16.325 -3.834 1.00 85.25 1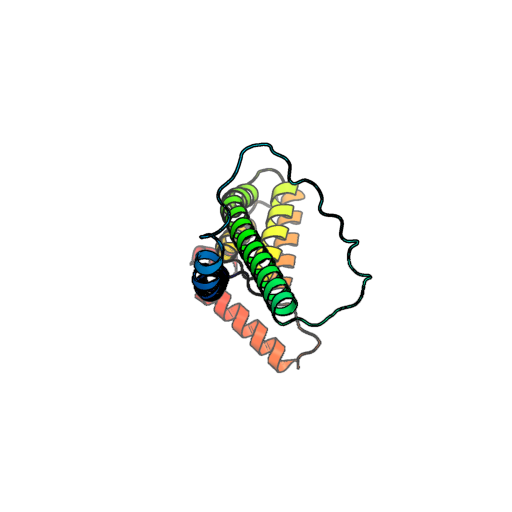83 LEU A O 1
ATOM 1521 N N . ILE A 1 184 ? 5.425 -17.732 -2.106 1.00 86.44 184 ILE A N 1
ATOM 1522 C CA . ILE A 1 184 ? 4.366 -18.636 -2.575 1.00 86.44 184 ILE A CA 1
ATOM 1523 C C . ILE A 1 184 ? 3.042 -17.874 -2.737 1.00 86.44 184 ILE A C 1
ATOM 1525 O O . ILE A 1 184 ? 2.367 -18.014 -3.754 1.00 86.44 184 ILE A O 1
ATOM 1529 N N . SER A 1 185 ? 2.686 -17.030 -1.768 1.00 84.06 185 SER A N 1
ATOM 1530 C CA . SER A 1 185 ? 1.456 -16.229 -1.814 1.00 84.06 185 SER A CA 1
ATOM 1531 C C . SER A 1 185 ? 1.475 -15.201 -2.947 1.00 84.06 185 SER A C 1
ATOM 1533 O O . SER A 1 185 ? 0.433 -14.938 -3.547 1.00 84.06 185 SER A O 1
ATOM 1535 N N . LEU A 1 186 ? 2.647 -14.643 -3.261 1.00 81.38 186 LEU A N 1
ATOM 1536 C CA . LEU A 1 186 ? 2.838 -13.747 -4.397 1.00 81.38 186 LEU A CA 1
ATOM 1537 C C . LEU A 1 186 ? 2.630 -14.494 -5.723 1.00 81.38 186 LEU A C 1
ATOM 1539 O O . LEU A 1 186 ? 1.903 -14.011 -6.581 1.00 81.38 186 LEU A O 1
ATOM 1543 N N . MET A 1 187 ? 3.173 -15.708 -5.844 1.00 84.38 187 MET A N 1
ATOM 1544 C CA . MET A 1 187 ? 3.045 -16.554 -7.038 1.00 84.38 187 MET A CA 1
ATOM 1545 C C . MET A 1 187 ? 1.610 -17.039 -7.281 1.00 84.38 187 MET A C 1
ATOM 1547 O O . MET A 1 187 ? 1.143 -17.028 -8.414 1.00 84.38 187 MET A O 1
ATOM 1551 N N . PHE A 1 188 ? 0.889 -17.454 -6.233 1.00 82.00 188 PHE A N 1
ATOM 1552 C CA . PHE A 1 188 ? -0.485 -17.960 -6.375 1.00 82.00 188 PHE A CA 1
ATOM 1553 C C . PHE A 1 188 ? -1.491 -16.885 -6.793 1.00 82.00 188 PHE A C 1
ATOM 1555 O O . PHE A 1 188 ? -2.470 -17.194 -7.468 1.00 82.00 188 PHE A O 1
ATOM 1562 N N . ASN A 1 189 ? -1.263 -15.635 -6.387 1.00 75.00 189 ASN A N 1
ATOM 1563 C CA . ASN A 1 189 ? -2.162 -14.519 -6.679 1.00 75.00 189 ASN A CA 1
ATOM 1564 C C . ASN A 1 189 ? -1.754 -13.724 -7.932 1.00 75.00 189 ASN A C 1
ATOM 1566 O O . ASN A 1 189 ? -2.401 -12.711 -8.241 1.00 75.00 189 ASN A O 1
ATOM 1570 N N . ALA A 1 190 ? -0.693 -14.165 -8.620 1.00 79.69 190 ALA A N 1
ATOM 1571 C CA . ALA A 1 190 ? -0.148 -13.518 -9.800 1.00 79.69 190 ALA A CA 1
ATOM 1572 C C . ALA A 1 190 ? -0.857 -13.964 -11.087 1.00 79.69 190 ALA A C 1
ATOM 1574 O O . ALA A 1 190 ? -1.131 -15.145 -11.306 1.00 79.69 190 ALA A O 1
ATOM 1575 N N . THR A 1 191 ? -1.129 -13.011 -11.976 1.00 81.62 191 THR A N 1
ATOM 1576 C CA . THR A 1 191 ? -1.552 -13.300 -13.355 1.00 81.62 191 THR A CA 1
ATOM 1577 C C . THR A 1 191 ? -0.368 -13.765 -14.212 1.00 81.62 191 THR A C 1
ATOM 1579 O O . THR A 1 191 ? 0.784 -13.572 -13.842 1.00 81.62 191 THR A O 1
ATOM 1582 N N . LEU A 1 192 ? -0.615 -14.346 -15.395 1.00 79.62 192 LEU A N 1
ATOM 1583 C CA . LEU A 1 192 ? 0.470 -14.792 -16.287 1.00 79.62 192 LEU A CA 1
ATOM 1584 C C . LEU A 1 192 ? 1.441 -13.652 -16.648 1.00 79.62 192 LEU A C 1
ATOM 1586 O O . LEU A 1 192 ? 2.648 -13.858 -16.677 1.00 79.62 192 LEU A O 1
ATOM 1590 N N . ALA A 1 193 ? 0.922 -12.442 -16.874 1.00 76.88 193 ALA A N 1
ATOM 1591 C CA . ALA A 1 193 ? 1.744 -11.268 -17.158 1.00 76.88 193 ALA A CA 1
ATOM 1592 C C . ALA A 1 193 ? 2.562 -10.814 -15.935 1.00 76.88 193 ALA A C 1
ATOM 1594 O O . ALA A 1 193 ? 3.697 -10.357 -16.078 1.00 76.88 193 ALA A O 1
ATOM 1595 N N . GLU A 1 194 ? 2.000 -10.938 -14.731 1.00 79.00 194 GLU A N 1
ATOM 1596 C CA . GLU A 1 194 ? 2.703 -10.665 -13.472 1.00 79.00 194 GLU A CA 1
ATOM 1597 C C . GLU A 1 194 ? 3.788 -11.715 -13.218 1.00 79.00 194 GLU A C 1
ATOM 1599 O O . GLU A 1 194 ? 4.891 -11.352 -12.833 1.00 79.00 194 GLU A O 1
ATOM 1604 N N . LEU A 1 195 ? 3.516 -12.985 -13.529 1.00 81.25 195 LEU A N 1
ATOM 1605 C CA . LEU A 1 195 ? 4.479 -14.076 -13.424 1.00 81.25 195 LEU A CA 1
ATOM 1606 C C . LEU A 1 195 ? 5.688 -13.846 -14.337 1.00 81.25 195 LEU A C 1
ATOM 1608 O O . LEU A 1 195 ? 6.814 -13.941 -13.873 1.00 81.25 195 LEU A O 1
ATOM 1612 N N . THR A 1 196 ? 5.469 -13.448 -15.594 1.00 82.94 196 THR A N 1
ATOM 1613 C CA . THR A 1 196 ? 6.566 -13.073 -16.507 1.00 82.94 196 THR A CA 1
ATOM 1614 C C . THR A 1 196 ? 7.318 -11.826 -16.041 1.00 82.94 196 THR A C 1
ATOM 1616 O O . THR A 1 196 ? 8.491 -11.675 -16.342 1.00 82.94 196 THR A O 1
ATOM 1619 N N . SER A 1 197 ? 6.652 -10.905 -15.336 1.00 81.00 197 SER A N 1
ATOM 1620 C CA . SER A 1 197 ? 7.305 -9.713 -14.768 1.00 81.00 197 SER A CA 1
ATOM 1621 C C . SER A 1 197 ? 8.123 -10.028 -13.509 1.00 81.00 197 SER A C 1
ATOM 1623 O O . SER A 1 197 ? 8.933 -9.204 -13.090 1.00 81.00 197 SER A O 1
ATOM 1625 N N . LEU A 1 198 ? 7.842 -11.166 -12.875 1.00 80.81 198 LEU A N 1
ATOM 1626 C CA . LEU A 1 198 ? 8.426 -11.602 -11.613 1.00 80.81 198 LEU A CA 1
ATOM 1627 C C . LEU A 1 198 ? 9.562 -12.620 -11.801 1.00 80.81 198 LEU A C 1
ATOM 1629 O O . LEU A 1 198 ? 10.436 -12.685 -10.938 1.00 80.81 198 LEU A O 1
ATOM 1633 N N . GLU A 1 199 ? 9.531 -13.390 -12.895 1.00 77.06 199 GLU A N 1
ATOM 1634 C CA . GLU A 1 199 ? 10.644 -14.217 -13.398 1.00 77.06 199 GLU A CA 1
ATOM 1635 C C . GLU A 1 199 ? 11.866 -13.365 -13.782 1.00 77.06 199 GLU A C 1
ATOM 1637 O O . GLU A 1 199 ? 12.982 -13.732 -13.342 1.00 77.06 199 GLU A O 1
#

InterPro domains:
  IPR026971 Condensin subunit 1/Condensin-2 complex subunit D3 [PTHR14222] (3-199)

Sequence (199 aa):
RELSVREWEEWLKNVEEELKVLQSPQEIVDMGAKREASTELEDQSDIQDMDIDMLSKEAEETPQTSLHMELTKLQITRRYYTDAVCFIHQIHTAILTLCQLLVSMIKSEILEAIDFFVTAYTYKMEFAGEGLKKMLHLIWTKDNNDEGKGIRKRLIESYRKLYFDFDISIFDKENVYIITRNLISLMFNATLAELTSLE

Mean predicted aligned error: 15.11 Å